Protein 8C3W (pdb70)

Sequence (211 aa):
VSLDDQAILILVVVAAKLGTTVEEEAVKRALWLKTKLGVSLDQALRILSAAANTGTTVEEAVKRALKLKTKLGVSLEAALAILSAAAQLGTTVEEAVKRALKLKTKLGVDLETAALALLTAAKLGTTTVEEAVKRALKLKTKLGVSLIEALHILLLTAAVLGTTVEEEAVYRALKLKTKLGVSLLQAAAILILAARLGTTVEEAVKRALKLKTKLGG

Secondary structure (DSSP, 8-state):
--HHHHHHHHHHHHHHT--HHHHHHHHHHHHHHH---HHHHHHHHHHHHHHT--HHHHHHHHHHHHHHHT--HHHHHHHHHHHHHHT--HHHHHHHHHHHHHHHT--HHHHHHHHHHHHHHTS-HHHHHHHHHHHHHHH---HHHHHHHHHHHHHHTS-HHHHHHHHHHHHHHHT--HHHHHHHHHHHHHHTS-HHHHHHHHHHHHHHTT-

Radius of gyration: 16.57 Å; Cα contacts (8 Å, |Δi|>4): 281; chains: 1; bounding box: 30×43×40 Å

Foldseek 3Di:
DDLVLLLLLLLLCLLQVHDSVVSVVQLVVCCVVVVDDSVLSSLLSNLCSLQVHDSVVSVVQLVVVCVVPVHDSLLSSLLSSLCRLQVHDSVVSQVQLVVVCVVPVHDSNLSSLLSNLCSLLVHDSVVSQVQLVVCCVVVVDDSVLSSLLSSLCSLVVHDSVVSVVQLVVCCVVPVDDSNSSSSLSSSCSSVVHDSVVSSVSSVVSVVVVPD

Solvent-accessible surface area: 10177 Å² total; per-residue (Å²): 49,53,38,70,56,0,0,64,2,8,12,2,4,33,49,43,69,29,90,54,90,66,0,15,126,72,0,94,105,6,80,108,151,66,67,22,55,23,56,40,0,4,81,2,0,25,3,2,32,25,22,72,39,88,8,110,59,1,20,122,56,0,71,133,9,80,107,152,60,68,34,53,15,36,3,0,4,16,1,2,3,0,2,42,67,56,70,40,91,32,110,57,1,15,111,90,0,83,130,17,79,98,144,61,68,28,83,15,48,9,0,0,22,2,9,16,0,2,29,69,35,67,33,92,24,119,52,0,10,102,82,0,67,115,21,91,105,168,64,69,21,50,24,60,44,0,0,57,1,0,28,0,1,23,39,42,65,46,73,6,126,98,0,16,130,109,0,64,101,19,85,114,158,81,71,15,53,13,67,32,0,1,23,3,5,18,0,5,44,84,52,72,49,81,23,134,40,0,25,96,100,1,84,128,10,54,103,131,55,71,52

Nearest PDB structures (foldseek):
  8c3w-assembly1_A  TM=1.005E+00  e=2.694E-24  synthetic construct
  4yxx-assembly1_A  TM=9.545E-01  e=3.293E-19  synthetic construct
  6een-assembly1_B  TM=2.123E-01  e=1.292E+00  Zea mays
  6een-assembly1_A  TM=2.125E-01  e=1.858E+00  Zea mays
  6een-assembly1_C  TM=2.109E-01  e=2.440E+00  Zea mays

Structure (mmCIF, N/CA/C/O backbone):
data_8C3W
#
_entry.id   8C3W
#
_cell.length_a   51.752
_cell.length_b   65.159
_cell.length_c   70.204
_cell.angle_alpha   90.000
_cell.angle_beta   90.000
_cell.angle_gamma   90.000
#
_symmetry.space_group_name_H-M   'P 21 21 21'
#
loop_
_entity.id
_entity.type
_entity.pdbx_description
1 polymer dnHEM1
2 non-polymer IMIDAZOLE
3 non-polymer 'PROTOPORPHYRIN IX CONTAINING FE'
4 non-polymer (4S)-2-METHYL-2,4-PENTANEDIOL
5 non-polymer 'PHOSPHATE ION'
6 non-polymer DI(HYDROXYETHYL)ETHER
7 non-polymer 1,2-ETHANEDIOL
8 water water
#
loop_
_atom_site.group_PDB
_atom_site.id
_atom_site.type_symbol
_atom_site.label_atom_id
_atom_site.label_alt_id
_atom_site.label_comp_id
_atom_site.label_asym_id
_atom_site.label_entity_id
_atom_site.label_seq_id
_atom_site.pdbx_PDB_ins_code
_atom_site.Cartn_x
_atom_site.Cartn_y
_atom_site.Cartn_z
_atom_site.occupancy
_atom_site.B_iso_or_equiv
_atom_site.auth_seq_id
_atom_site.auth_comp_id
_atom_site.auth_asym_id
_atom_site.auth_atom_id
_atom_site.pdbx_PDB_model_num
ATOM 1 N N . VAL A 1 2 ? 0.67584 18.31210 -14.64099 1.000 43.97900 1 VAL A N 1
ATOM 2 C CA . VAL A 1 2 ? 1.05621 17.78494 -13.33505 1.000 36.18689 1 VAL A CA 1
ATOM 3 C C . VAL A 1 2 ? 1.06653 18.89595 -12.30065 1.000 33.31145 1 VAL A C 1
ATOM 4 O O . VAL A 1 2 ? 1.28490 20.05421 -12.62436 1.000 36.98407 1 VAL A O 1
ATOM 17 N N . SER A 1 3 ? 0.86191 18.53837 -11.03605 1.000 28.99076 2 SER A N 1
ATOM 18 C CA . SER A 1 3 ? 1.02253 19.50735 -9.96563 1.000 30.87520 2 SER A CA 1
ATOM 19 C C . SER A 1 3 ? 2.50146 19.64587 -9.61149 1.000 28.35045 2 SER A C 1
ATOM 20 O O . SER A 1 3 ? 3.34664 18.86602 -10.06117 1.000 31.64006 2 SER A O 1
ATOM 28 N N . LEU A 1 4 ? 2.80881 20.64652 -8.78399 1.000 30.71045 3 LEU A N 1
ATOM 29 C CA . LEU A 1 4 ? 4.17930 20.81051 -8.31165 1.000 31.54519 3 LEU A CA 1
ATOM 30 C C . LEU A 1 4 ? 4.61493 19.59088 -7.50450 1.000 31.37566 3 LEU A C 1
ATOM 31 O O . LEU A 1 4 ? 5.73402 19.09640 -7.67760 1.000 28.57264 3 LEU A O 1
ATOM 47 N N . ASP A 1 5 ? 3.71551 19.03865 -6.67835 1.000 34.85017 4 ASP A N 1
ATOM 48 C CA A ASP A 1 5 ? 4.03033 17.82020 -5.92890 0.516 31.36572 4 ASP A CA 1
ATOM 49 C CA B ASP A 1 5 ? 4.07519 17.83472 -5.93469 0.484 31.36351 4 ASP A CA 1
ATOM 50 C C . ASP A 1 5 ? 4.44651 16.69745 -6.87561 1.000 27.20631 4 ASP A C 1
ATOM 51 O O . ASP A 1 5 ? 5.45008 16.01233 -6.66485 1.000 26.51741 4 ASP A O 1
ATOM 68 N N . GLN A 1 6 ? 3.65648 16.48471 -7.93275 1.000 27.69721 5 GLN A N 1
ATOM 69 C CA . GLN A 1 6 ? 3.93728 15.38557 -8.84253 1.000 29.41687 5 GLN A CA 1
ATOM 70 C C . GLN A 1 6 ? 5.23231 15.61334 -9.60108 1.000 25.67652 5 GLN A C 1
ATOM 71 O O . GLN A 1 6 ? 5.96910 14.65947 -9.87839 1.000 25.07121 5 GLN A O 1
ATOM 85 N N . ALA A 1 7 ? 5.47510 16.85263 -10.02452 1.000 27.19209 6 ALA A N 1
ATOM 86 C CA . ALA A 1 7 ? 6.70588 17.14942 -10.74773 1.000 24.77026 6 ALA A CA 1
ATOM 87 C C . ALA A 1 7 ? 7.92300 16.83593 -9.88189 1.000 22.98845 6 ALA A C 1
ATOM 88 O O . ALA A 1 7 ? 8.87831 16.20504 -10.33673 1.000 23.13202 6 ALA A O 1
ATOM 95 N N . ILE A 1 8 ? 7.86760 17.23603 -8.61665 1.000 28.90031 7 ILE A N 1
ATOM 96 C CA . ILE A 1 8 ? 8.97519 16.95351 -7.70402 1.000 25.66300 7 ILE A CA 1
ATOM 97 C C . ILE A 1 8 ? 9.17342 15.45383 -7.56111 1.000 24.87795 7 ILE A C 1
ATOM 98 O O . ILE A 1 8 ? 10.29119 14.93813 -7.64663 1.000 25.40217 7 ILE A O 1
ATOM 114 N N . LEU A 1 9 ? 8.08446 14.72991 -7.31074 1.000 24.03029 8 LEU A N 1
ATOM 115 C CA . LEU A 1 9 ? 8.19613 13.29240 -7.12789 1.000 24.22952 8 LEU A CA 1
ATOM 116 C C . LEU A 1 9 ? 8.69446 12.58010 -8.37751 1.000 22.76823 8 LEU A C 1
ATOM 117 O O . LEU A 1 9 ? 9.43941 11.60369 -8.27596 1.000 23.31830 8 LEU A O 1
ATOM 133 N N . ILE A 1 10 ? 8.26979 13.00119 -9.58141 1.000 24.09594 9 ILE A N 1
ATOM 134 C CA . ILE A 1 10 ? 8.80564 12.36724 -10.78518 1.000 22.47205 9 ILE A CA 1
ATOM 135 C C . ILE A 1 10 ? 10.32147 12.46389 -10.78622 1.000 21.63446 9 ILE A C 1
ATOM 136 O O . ILE A 1 10 ? 11.03167 11.49928 -11.07662 1.000 23.87826 9 ILE A O 1
ATOM 152 N N . LEU A 1 11 ? 10.83065 13.64066 -10.46383 1.000 25.26035 10 LEU A N 1
ATOM 153 C CA . LEU A 1 11 ? 12.27399 13.82444 -10.46477 1.000 23.35102 10 LEU A CA 1
ATOM 154 C C . LEU A 1 11 ? 12.94773 13.00336 -9.36717 1.000 23.43252 10 LEU A C 1
ATOM 155 O O . LEU A 1 11 ? 14.00094 12.40740 -9.59366 1.000 24.23204 10 LEU A O 1
ATOM 171 N N . VAL A 1 12 ? 12.32009 12.91164 -8.19894 1.000 24.82363 11 VAL A N 1
ATOM 172 C CA . VAL A 1 12 ? 12.87650 12.08748 -7.12543 1.000 22.93602 11 VAL A CA 1
ATOM 173 C C . VAL A 1 12 ? 12.95096 10.63403 -7.56262 1.000 23.75890 11 VAL A C 1
ATOM 174 O O . VAL A 1 12 ? 13.95957 9.94724 -7.36784 1.000 23.01971 11 VAL A O 1
ATOM 187 N N . VAL A 1 13 ? 11.85637 10.11714 -8.11640 1.000 24.32258 12 VAL A N 1
ATOM 188 C CA A VAL A 1 13 ? 11.90138 8.70841 -8.45683 0.532 23.95407 12 VAL A CA 1
ATOM 189 C CA B VAL A 1 13 ? 11.82272 8.72340 -8.53602 0.468 24.03241 12 VAL A CA 1
ATOM 190 C C . VAL A 1 13 ? 12.86907 8.45373 -9.61292 1.000 24.12208 12 VAL A C 1
ATOM 191 O O . VAL A 1 13 ? 13.49517 7.39102 -9.65009 1.000 25.85909 12 VAL A O 1
ATOM 216 N N . ALA A 1 14 ? 13.03878 9.40176 -10.54871 1.000 24.06814 13 ALA A N 1
ATOM 217 C CA . ALA A 1 14 ? 14.03759 9.21558 -11.60979 1.000 24.32372 13 ALA A CA 1
ATOM 218 C C . ALA A 1 14 ? 15.42615 9.07928 -11.00029 1.000 24.60642 13 ALA A C 1
ATOM 219 O O . ALA A 1 14 ? 16.19626 8.16855 -11.34899 1.000 24.38517 13 ALA A O 1
ATOM 226 N N . ALA A 1 15 ? 15.71328 9.93605 -10.03567 1.000 26.62058 14 ALA A N 1
ATOM 227 C CA . ALA A 1 15 ? 16.99156 9.87259 -9.34346 1.000 25.30568 14 ALA A CA 1
ATOM 228 C C . ALA A 1 15 ? 17.13304 8.56153 -8.58362 1.000 28.43645 14 ALA A C 1
ATOM 229 O O . ALA A 1 15 ? 18.18212 7.92179 -8.64310 1.000 26.66240 14 ALA A O 1
ATOM 236 N N . LYS A 1 16 ? 16.07471 8.12055 -7.89603 1.000 26.47898 15 LYS A N 1
ATOM 237 C CA . LYS A 1 16 ? 16.15396 6.85991 -7.15519 1.000 28.30590 15 LYS A CA 1
ATOM 238 C C . LYS A 1 16 ? 16.37810 5.66069 -8.07560 1.000 28.99442 15 LYS A C 1
ATOM 239 O O . LYS A 1 16 ? 17.10593 4.72196 -7.72429 1.000 27.17942 15 LYS A O 1
ATOM 258 N N . LEU A 1 17 ? 15.75234 5.65696 -9.24724 1.000 27.16118 16 LEU A N 1
ATOM 259 C CA . LEU A 1 17 ? 15.87792 4.52292 -10.15439 1.000 27.41775 16 LEU A CA 1
ATOM 260 C C . LEU A 1 17 ? 17.12032 4.61275 -11.03339 1.000 29.75729 16 LEU A C 1
ATOM 261 O O . LEU A 1 17 ? 17.50883 3.60709 -11.64757 1.000 32.65517 16 LEU A O 1
ATOM 277 N N . GLY A 1 18 ? 17.73253 5.78538 -11.10466 1.000 26.43460 17 GLY A N 1
ATOM 278 C CA . GLY A 1 18 ? 18.84577 5.98371 -11.99856 1.000 26.89062 17 GLY A CA 1
ATOM 279 C C . GLY A 1 18 ? 18.43880 6.03374 -13.44474 1.000 28.06824 17 GLY A C 1
ATOM 280 O O . GLY A 1 18 ? 19.26333 5.74740 -14.31549 1.000 30.42883 17 GLY A O 1
ATOM 284 N N . THR A 1 19 ? 17.18920 6.37817 -13.73755 1.000 32.81453 18 THR A N 1
ATOM 285 C CA . THR A 1 19 ? 16.76049 6.51561 -15.12198 1.000 30.46998 18 THR A CA 1
ATOM 286 C C . THR A 1 19 ? 16.82242 7.97826 -15.55869 1.000 27.17752 18 THR A C 1
ATOM 287 O O . THR A 1 19 ? 17.00027 8.89037 -14.76445 1.000 29.14692 18 THR A O 1
ATOM 298 N N . THR A 1 20 ? 16.59938 8.20651 -16.85217 1.000 29.36788 19 THR A N 1
ATOM 299 C CA . THR A 1 20 ? 16.36503 9.57359 -17.28071 1.000 28.45300 19 THR A CA 1
ATOM 300 C C . THR A 1 20 ? 14.99877 10.06261 -16.77415 1.000 26.25374 19 THR A C 1
ATOM 301 O O . THR A 1 20 ? 14.14787 9.27313 -16.37141 1.000 29.25260 19 THR A O 1
ATOM 312 N N . VAL A 1 21 ? 14.79283 11.37791 -16.79081 1.000 27.01660 20 VAL A N 1
ATOM 313 C CA . VAL A 1 21 ? 13.49089 11.92894 -16.42005 1.000 26.89557 20 VAL A CA 1
ATOM 314 C C . VAL A 1 21 ? 12.41339 11.48589 -17.40415 1.000 26.48502 20 VAL A C 1
ATOM 315 O O . VAL A 1 21 ? 11.30217 11.09703 -17.00996 1.000 26.16751 20 VAL A O 1
ATOM 328 N N . GLU A 1 22 ? 12.70477 11.55979 -18.70171 1.000 28.58738 21 GLU A N 1
ATOM 329 C CA . GLU A 1 22 ? 11.70540 11.10570 -19.66016 1.000 27.90032 21 GLU A CA 1
ATOM 330 C C . GLU A 1 22 ? 11.34992 9.64729 -19.41686 1.000 24.48940 21 GLU A C 1
ATOM 331 O O . GLU A 1 22 ? 10.18938 9.24603 -19.55018 1.000 25.93044 21 GLU A O 1
ATOM 343 N N . GLU A 1 23 ? 12.32651 8.82390 -19.04981 1.000 27.61101 22 GLU A N 1
ATOM 344 C CA A GLU A 1 23 ? 12.02520 7.41858 -18.81708 0.505 24.04249 22 GLU A CA 1
ATOM 345 C CA B GLU A 1 23 ? 12.00061 7.42075 -18.83748 0.495 24.04357 22 GLU A CA 1
ATOM 346 C C . GLU A 1 23 ? 11.11507 7.24221 -17.61014 1.000 22.52247 22 GLU A C 1
ATOM 347 O O . GLU A 1 23 ? 10.23922 6.37548 -17.60136 1.000 22.33366 22 GLU A O 1
ATOM 370 N N . ALA A 1 24 ? 11.34717 8.03243 -16.55896 1.000 23.39773 23 ALA A N 1
ATOM 371 C CA . ALA A 1 24 ? 10.49727 7.95159 -15.37288 1.000 22.71825 23 ALA A CA 1
ATOM 372 C C . ALA A 1 24 ? 9.06357 8.33735 -15.70611 1.000 19.14034 23 ALA A C 1
ATOM 373 O O . ALA A 1 24 ? 8.10985 7.71055 -15.23761 1.000 21.55456 23 ALA A O 1
ATOM 380 N N . VAL A 1 25 ? 8.90043 9.41841 -16.46852 1.000 24.30606 24 VAL A N 1
ATOM 381 C CA . VAL A 1 25 ? 7.56449 9.85478 -16.87520 1.000 25.05274 24 VAL A CA 1
ATOM 382 C C . VAL A 1 25 ? 6.86509 8.75157 -17.64711 1.000 23.13968 24 VAL A C 1
ATOM 383 O O . VAL A 1 25 ? 5.71613 8.40055 -17.37372 1.000 24.85573 24 VAL A O 1
ATOM 396 N N . LYS A 1 26 ? 7.56773 8.17879 -18.61650 1.000 23.11548 25 LYS A N 1
ATOM 397 C CA . LYS A 1 26 ? 6.95739 7.14831 -19.43971 1.000 26.37175 25 LYS A CA 1
ATOM 398 C C . LYS A 1 26 ? 6.67883 5.88226 -18.64738 1.000 23.04415 25 LYS A C 1
ATOM 399 O O . LYS A 1 26 ? 5.66809 5.20476 -18.88655 1.000 24.12927 25 LYS A O 1
ATOM 418 N N . ARG A 1 27 ? 7.53590 5.53885 -17.69035 1.000 21.63814 26 ARG A N 1
ATOM 419 C CA . ARG A 1 27 ? 7.21787 4.39227 -16.85938 1.000 19.65124 26 ARG A CA 1
ATOM 420 C C . ARG A 1 27 ? 5.95661 4.64132 -16.05619 1.000 22.79968 26 ARG A C 1
ATOM 421 O O . ARG A 1 27 ? 5.15637 3.72405 -15.84298 1.000 23.71086 26 ARG A O 1
ATOM 442 N N . ALA A 1 28 ? 5.82918 5.85172 -15.50154 1.000 20.89348 27 ALA A N 1
ATOM 443 C CA . ALA A 1 28 ? 4.66254 6.15926 -14.68401 1.000 22.44727 27 ALA A CA 1
ATOM 444 C C . ALA A 1 28 ? 3.37529 6.07810 -15.50267 1.000 22.22314 27 ALA A C 1
ATOM 445 O O . ALA A 1 28 ? 2.36222 5.55994 -15.01787 1.000 24.49118 27 ALA A O 1
ATOM 452 N N . LEU A 1 29 ? 3.38079 6.63234 -16.71479 1.000 22.98152 28 LEU A N 1
ATOM 453 C CA . LEU A 1 29 ? 2.20470 6.56175 -17.59197 1.000 24.93427 28 LEU A CA 1
ATOM 454 C C . LEU A 1 29 ? 1.92791 5.13280 -18.03224 1.000 25.21302 28 LEU A C 1
ATOM 455 O O . LEU A 1 29 ? 0.76482 4.71645 -18.14953 1.000 27.23138 28 LEU A O 1
ATOM 471 N N . TRP A 1 30 ? 2.98443 4.35632 -18.27053 1.000 26.15490 29 TRP A N 1
ATOM 472 C CA . TRP A 1 30 ? 2.81188 2.94958 -18.59726 1.000 24.78783 29 TRP A CA 1
ATOM 473 C C . TRP A 1 30 ? 2.13620 2.19572 -17.45757 1.000 27.58102 29 TRP A C 1
ATOM 474 O O . TRP A 1 30 ? 1.25144 1.37036 -17.68747 1.000 26.68284 29 TRP A O 1
ATOM 495 N N . LEU A 1 31 ? 2.57706 2.42006 -16.20933 1.000 22.14218 30 LEU A N 1
ATOM 496 C CA . LEU A 1 31 ? 1.93319 1.74741 -15.08595 1.000 21.39411 30 LEU A CA 1
ATOM 497 C C . LEU A 1 31 ? 0.48099 2.18482 -14.94933 1.000 24.00725 30 LEU A C 1
ATOM 498 O O . LEU A 1 31 ? -0.39521 1.36344 -14.65950 1.000 25.60231 30 LEU A O 1
ATOM 514 N N . LYS A 1 32 ? 0.20053 3.46752 -15.17877 1.000 27.77431 31 LYS A N 1
ATOM 515 C CA . LYS A 1 32 ? -1.18825 3.93679 -15.11372 1.000 31.58112 31 LYS A CA 1
ATOM 516 C C . LYS A 1 32 ? -2.06586 3.17698 -16.09278 1.000 31.95994 31 LYS A C 1
ATOM 517 O O . LYS A 1 32 ? -3.15372 2.70014 -15.73336 1.000 32.86852 31 LYS A O 1
ATOM 536 N N . THR A 1 33 ? -1.59497 3.05476 -17.32858 1.000 28.80470 32 THR A N 1
ATOM 537 C CA . THR A 1 33 ? -2.36319 2.41191 -18.39107 1.000 32.27170 32 THR A CA 1
ATOM 538 C C . THR A 1 33 ? -2.50852 0.91915 -18.14742 1.000 37.76568 32 THR A C 1
ATOM 539 O O . THR A 1 33 ? -3.61610 0.37252 -18.22547 1.000 37.70878 32 THR A O 1
ATOM 550 N N . LYS A 1 34 ? -1.40119 0.24116 -17.83204 1.000 32.43224 33 LYS A N 1
ATOM 551 C CA . LYS A 1 34 ? -1.44539 -1.20666 -17.72544 1.000 32.06945 33 LYS A CA 1
ATOM 552 C C . LYS A 1 34 ? -2.11310 -1.67315 -16.45390 1.000 29.38836 33 LYS A C 1
ATOM 553 O O . LYS A 1 34 ? -2.67387 -2.77160 -16.43294 1.000 35.24405 33 LYS A O 1
ATOM 572 N N . LEU A 1 35 ? -2.02821 -0.90199 -15.37097 1.000 30.94154 34 LEU A N 1
ATOM 573 C CA . LEU A 1 35 ? -2.55794 -1.35183 -14.09825 1.000 27.13661 34 LEU A CA 1
ATOM 574 C C . LEU A 1 35 ? -3.80918 -0.60979 -13.68232 1.000 26.21422 34 LEU A C 1
ATOM 575 O O . LEU A 1 35 ? -4.46964 -1.03732 -12.73360 1.000 32.61992 34 LEU A O 1
ATOM 591 N N . GLY A 1 36 ? -4.10394 0.52177 -14.31527 1.000 27.81473 35 GLY A N 1
ATOM 592 C CA . GLY A 1 36 ? -5.26769 1.30104 -13.95757 1.000 30.60400 35 GLY A CA 1
ATOM 593 C C . GLY A 1 36 ? -5.08783 2.03762 -12.65880 1.000 35.83952 35 GLY A C 1
ATOM 594 O O . GLY A 1 36 ? -6.05193 2.18428 -11.90229 1.000 35.82885 35 GLY A O 1
ATOM 598 N N . VAL A 1 37 ? -3.86134 2.43653 -12.34545 1.000 30.06095 36 VAL A N 1
ATOM 599 C CA . VAL A 1 37 ? -3.56778 3.14595 -11.11346 1.000 25.61263 36 VAL A CA 1
ATOM 600 C C . VAL A 1 37 ? -3.44998 4.64109 -11.38623 1.000 26.31680 36 VAL A C 1
ATOM 601 O O . VAL A 1 37 ? -3.35224 5.08992 -12.52539 1.000 27.10227 36 VAL A O 1
ATOM 614 N N . SER A 1 38 ? -3.48265 5.42950 -10.31700 1.000 27.34723 37 SER A N 1
ATOM 615 C CA . SER A 1 38 ? -3.23013 6.85336 -10.41388 1.000 26.18685 37 SER A CA 1
ATOM 616 C C . SER A 1 38 ? -1.73494 7.12032 -10.63200 1.000 25.66344 37 SER A C 1
ATOM 617 O O . SER A 1 38 ? -0.88138 6.26314 -10.36903 1.000 26.18751 37 SER A O 1
ATOM 625 N N . LEU A 1 39 ? -1.41913 8.35059 -11.05495 1.000 25.15283 38 LEU A N 1
ATOM 626 C CA . LEU A 1 39 ? -0.02536 8.78622 -11.13082 1.000 23.37433 38 LEU A CA 1
ATOM 627 C C . LEU A 1 39 ? 0.65989 8.64938 -9.78037 1.000 22.28881 38 LEU A C 1
ATOM 628 O O . LEU A 1 39 ? 1.79142 8.15684 -9.69672 1.000 22.60204 38 LEU A O 1
ATOM 644 N N . ASP A 1 40 ? -0.02964 9.02005 -8.69182 1.000 21.53633 39 ASP A N 1
ATOM 645 C CA . ASP A 1 40 ? 0.61076 8.91265 -7.38197 1.000 23.52369 39 ASP A CA 1
ATOM 646 C C . ASP A 1 40 ? 0.96910 7.46843 -7.09160 1.000 21.89479 39 ASP A C 1
ATOM 647 O O . ASP A 1 40 ? 2.05367 7.18087 -6.56371 1.000 21.13557 39 ASP A O 1
ATOM 656 N N . GLN A 1 41 ? 0.06191 6.54371 -7.41628 1.000 22.25751 40 GLN A N 1
ATOM 657 C CA . GLN A 1 41 ? 0.31803 5.13392 -7.16072 1.000 21.21653 40 GLN A CA 1
ATOM 658 C C . GLN A 1 41 ? 1.46042 4.61832 -8.03402 1.000 22.18030 40 GLN A C 1
ATOM 659 O O . GLN A 1 41 ? 2.30186 3.84537 -7.55792 1.000 21.40287 40 GLN A O 1
ATOM 673 N N . ALA A 1 42 ? 1.48627 5.02620 -9.29953 1.000 21.32669 41 ALA A N 1
ATOM 674 C CA . ALA A 1 42 ? 2.59380 4.67260 -10.18967 1.000 20.94060 41 ALA A CA 1
ATOM 675 C C . ALA A 1 42 ? 3.92348 5.15851 -9.62519 1.000 20.97293 41 ALA A C 1
ATOM 676 O O . ALA A 1 42 ? 4.91528 4.41440 -9.62039 1.000 20.49981 41 ALA A O 1
ATOM 683 N N . LEU A 1 43 ? 3.96044 6.38068 -9.10090 1.000 20.10991 42 LEU A N 1
ATOM 684 C CA . LEU A 1 43 ? 5.19899 6.90250 -8.53762 1.000 19.75917 42 LEU A CA 1
ATOM 685 C C . LEU A 1 43 ? 5.58988 6.13673 -7.28339 1.000 20.11878 42 LEU A C 1
ATOM 686 O O . LEU A 1 43 ? 6.77597 5.87657 -7.04976 1.000 20.69863 42 LEU A O 1
ATOM 702 N N . ARG A 1 44 ? 4.60320 5.75479 -6.45734 1.000 19.32750 43 ARG A N 1
ATOM 703 C CA . ARG A 1 44 ? 4.89255 4.93563 -5.29491 1.000 20.36906 43 ARG A CA 1
ATOM 704 C C . ARG A 1 44 ? 5.45873 3.57613 -5.70218 1.000 18.92624 43 ARG A C 1
ATOM 705 O O . ARG A 1 44 ? 6.32509 3.02563 -5.01191 1.000 20.73721 43 ARG A O 1
ATOM 726 N N . ILE A 1 45 ? 4.95916 3.00742 -6.80054 1.000 19.39843 44 ILE A N 1
ATOM 727 C CA . ILE A 1 45 ? 5.48786 1.73728 -7.30046 1.000 19.77114 44 ILE A CA 1
ATOM 728 C C . ILE A 1 45 ? 6.95653 1.88568 -7.69018 1.000 20.26349 44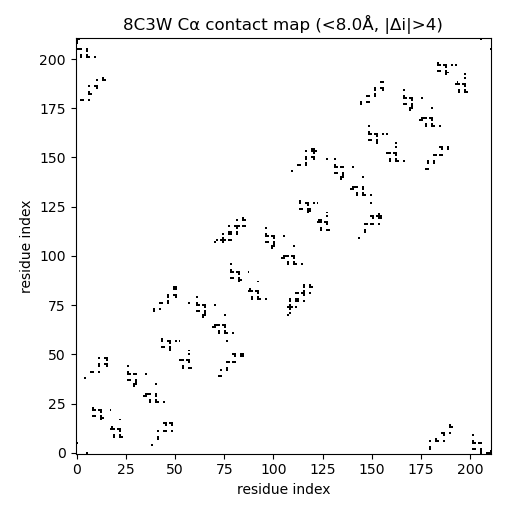 ILE A C 1
ATOM 729 O O . ILE A 1 45 ? 7.80708 1.07568 -7.29876 1.000 19.52449 44 ILE A O 1
ATOM 745 N N . LEU A 1 46 ? 7.27562 2.92575 -8.46491 1.000 19.47270 45 LEU A N 1
ATOM 746 C CA . LEU A 1 46 ? 8.64832 3.16377 -8.89152 1.000 19.73159 45 LEU A CA 1
ATOM 747 C C . LEU A 1 46 ? 9.56072 3.41666 -7.69198 1.000 20.09167 45 LEU A C 1
ATOM 748 O O . LEU A 1 46 ? 10.66446 2.87582 -7.60072 1.000 20.59964 45 LEU A O 1
ATOM 764 N N . SER A 1 47 ? 9.08795 4.21786 -6.74218 1.000 18.82663 46 SER A N 1
ATOM 765 C CA . SER A 1 47 ? 9.86674 4.46817 -5.53269 1.000 20.78534 46 SER A CA 1
ATOM 766 C C . SER A 1 47 ? 10.14181 3.18493 -4.75374 1.000 19.57568 46 SER A C 1
ATOM 767 O O . SER A 1 47 ? 11.25584 2.98478 -4.25683 1.000 20.96875 46 SER A O 1
ATOM 775 N N . ALA A 1 48 ? 9.12259 2.32499 -4.59631 1.000 20.21211 47 ALA A N 1
ATOM 776 C CA . ALA A 1 48 ? 9.28381 1.08230 -3.85172 1.000 21.23162 47 ALA A CA 1
ATOM 777 C C . ALA A 1 48 ? 10.21373 0.10842 -4.58603 1.000 22.65955 47 ALA A C 1
ATOM 778 O O . ALA A 1 48 ? 10.97055 -0.63510 -3.94052 1.000 21.24579 47 ALA A O 1
ATOM 785 N N . ALA A 1 49 ? 10.18439 0.11270 -5.92945 1.000 21.84463 48 ALA A N 1
ATOM 786 C CA . ALA A 1 49 ? 11.13872 -0.68677 -6.71918 1.000 22.99427 48 ALA A CA 1
ATOM 787 C C . ALA A 1 49 ? 12.56264 -0.29539 -6.37218 1.000 22.84036 48 ALA A C 1
ATOM 788 O O . ALA A 1 49 ? 13.40896 -1.14890 -6.07403 1.000 22.98192 48 ALA A O 1
ATOM 795 N N . ALA A 1 50 ? 12.81932 1.00601 -6.31308 1.000 22.08016 49 ALA A N 1
ATOM 796 C CA . ALA A 1 50 ? 14.12495 1.48263 -5.91055 1.000 22.88154 49 ALA A CA 1
ATOM 797 C C . ALA A 1 50 ? 14.41982 1.14143 -4.46079 1.000 22.22811 49 ALA A C 1
ATOM 798 O O . ALA A 1 50 ? 15.54560 0.73623 -4.13284 1.000 24.35732 49 ALA A O 1
ATOM 805 N N . ASN A 1 51 ? 13.42519 1.30311 -3.56513 1.000 20.31446 50 ASN A N 1
ATOM 806 C CA . ASN A 1 51 ? 13.66778 1.05980 -2.13989 1.000 22.16660 50 ASN A CA 1
ATOM 807 C C . ASN A 1 51 ? 14.03313 -0.39080 -1.89628 1.000 25.44214 50 ASN A C 1
ATOM 808 O O . ASN A 1 51 ? 14.80254 -0.70521 -0.97844 1.000 29.11645 50 ASN A O 1
ATOM 819 N N . THR A 1 52 ? 13.46743 -1.29548 -2.68861 1.000 24.35594 51 THR A N 1
ATOM 820 C CA . THR A 1 52 ? 13.62199 -2.71800 -2.44491 1.000 21.63503 51 THR A CA 1
ATOM 821 C C . THR A 1 52 ? 14.68615 -3.35016 -3.32331 1.000 23.14782 51 THR A C 1
ATOM 822 O O . THR A 1 52 ? 15.00225 -4.53085 -3.12921 1.000 26.78305 51 THR A O 1
ATOM 833 N N . GLY A 1 53 ? 15.22452 -2.60762 -4.27484 1.000 22.41425 52 GLY A N 1
ATOM 834 C CA . GLY A 1 53 ? 16.19973 -3.17140 -5.18730 1.000 24.28658 52 GLY A CA 1
ATOM 835 C C . GLY A 1 53 ? 15.65161 -4.21602 -6.11829 1.000 26.48230 52 GLY A C 1
ATOM 836 O O . GLY A 1 53 ? 16.43233 -5.03735 -6.63053 1.000 26.91812 52 GLY A O 1
ATOM 840 N N . THR A 1 54 ? 14.36570 -4.16920 -6.43040 1.000 25.20397 53 THR A N 1
ATOM 841 C CA . THR A 1 54 ? 13.77051 -5.11250 -7.36474 1.000 26.55224 53 THR A CA 1
ATOM 842 C C . THR A 1 54 ? 13.38402 -4.41956 -8.66552 1.000 24.48833 53 THR A C 1
ATOM 843 O O . THR A 1 54 ? 13.32750 -3.19281 -8.75047 1.000 24.33414 53 THR A O 1
ATOM 854 N N . THR A 1 55 ? 13.14732 -5.21685 -9.70212 1.000 21.85961 54 THR A N 1
ATOM 855 C CA . THR A 1 55 ? 12.59438 -4.62260 -10.91024 1.000 23.69121 54 THR A CA 1
ATOM 856 C C . THR A 1 55 ? 11.18713 -4.09712 -10.63385 1.000 21.91564 54 THR A C 1
ATOM 857 O O . THR A 1 55 ? 10.48716 -4.55876 -9.72874 1.000 24.04261 54 THR A O 1
ATOM 868 N N . VAL A 1 56 ? 10.73571 -3.14872 -11.45853 1.000 21.54662 55 VAL A N 1
ATOM 869 C CA . VAL A 1 56 ? 9.36436 -2.65367 -11.30173 1.000 21.45796 55 VAL A CA 1
ATOM 870 C C . VAL A 1 56 ? 8.36969 -3.82349 -11.35532 1.000 22.02440 55 VAL A C 1
ATOM 871 O O . VAL A 1 56 ? 7.41239 -3.89603 -10.57254 1.000 23.24699 55 VAL A O 1
ATOM 884 N N . GLU A 1 57 ? 8.59017 -4.77206 -12.27175 1.000 23.84170 56 GLU A N 1
ATOM 885 C CA . GLU A 1 57 ? 7.68151 -5.90338 -12.40518 1.000 25.49110 56 GLU A CA 1
ATOM 886 C C . GLU A 1 57 ? 7.59110 -6.70358 -11.11966 1.000 25.86354 56 GLU A C 1
ATOM 887 O O . GLU A 1 57 ? 6.49462 -7.08797 -10.68668 1.000 25.80658 56 GLU A O 1
ATOM 899 N N . GLU A 1 58 ? 8.74448 -6.97658 -10.49653 1.000 25.52401 57 GLU A N 1
ATOM 900 C CA . GLU A 1 58 ? 8.77238 -7.73995 -9.25669 1.000 25.14098 57 GLU A CA 1
ATOM 901 C C . GLU A 1 58 ? 8.09989 -6.96360 -8.12560 1.000 27.89525 57 GLU A C 1
ATOM 902 O O . GLU A 1 58 ? 7.38571 -7.55299 -7.30797 1.000 26.82806 57 GLU A O 1
ATOM 914 N N . ALA A 1 59 ? 8.30363 -5.64425 -8.07981 1.000 24.97833 58 ALA A N 1
ATOM 915 C CA . ALA A 1 59 ? 7.67958 -4.84813 -7.01858 1.000 25.09849 58 ALA A CA 1
ATOM 916 C C . ALA A 1 59 ? 6.16764 -4.88745 -7.13694 1.000 23.55298 58 ALA A C 1
ATOM 917 O O . ALA A 1 59 ? 5.45560 -5.02073 -6.13507 1.000 24.70972 58 ALA A O 1
ATOM 924 N N . VAL A 1 60 ? 5.65509 -4.76817 -8.36385 1.000 23.74492 59 VAL A N 1
ATOM 925 C CA . VAL A 1 60 ? 4.21282 -4.83229 -8.56581 1.000 23.57190 59 VAL A CA 1
ATOM 926 C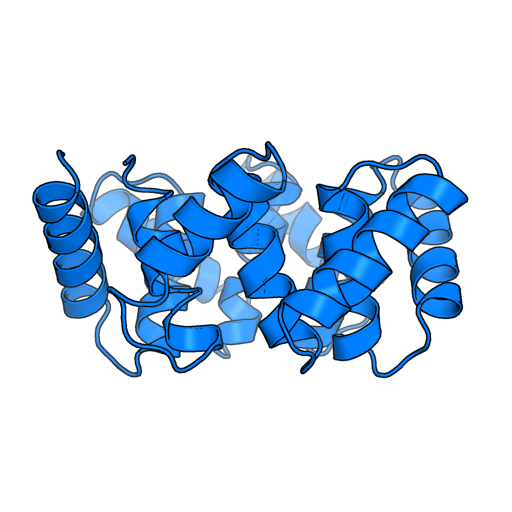 C . VAL A 1 60 ? 3.69443 -6.20504 -8.15199 1.000 24.64583 59 VAL A C 1
ATOM 927 O O . VAL A 1 60 ? 2.69345 -6.32318 -7.44939 1.000 25.65765 59 VAL A O 1
ATOM 940 N N . LYS A 1 61 ? 4.34164 -7.26918 -8.62305 1.000 25.85712 60 LYS A N 1
ATOM 941 C CA . LYS A 1 61 ? 3.89274 -8.60290 -8.25025 1.000 28.13656 60 LYS A CA 1
ATOM 942 C C . LYS A 1 61 ? 3.81081 -8.76340 -6.72557 1.000 28.30287 60 LYS A C 1
ATOM 943 O O . LYS A 1 61 ? 2.80623 -9.25675 -6.19007 1.000 29.73424 60 LYS A O 1
ATOM 962 N N . ARG A 1 62 ? 4.86212 -8.35642 -6.00946 1.000 29.21470 61 ARG A N 1
ATOM 963 C CA . ARG A 1 62 ? 4.89496 -8.54916 -4.56154 1.000 28.54891 61 ARG A CA 1
ATOM 964 C C . ARG A 1 62 ? 3.88544 -7.64703 -3.86873 1.000 28.05360 61 ARG A C 1
ATOM 965 O O . ARG A 1 62 ? 3.23614 -8.05802 -2.90002 1.000 28.83483 61 ARG A O 1
ATOM 986 N N . ALA A 1 63 ? 3.71453 -6.42651 -4.37052 1.000 26.61039 62 ALA A N 1
ATOM 987 C CA . ALA A 1 63 ? 2.74428 -5.52751 -3.75470 1.000 27.42928 62 ALA A CA 1
ATOM 988 C C . ALA A 1 63 ? 1.31468 -6.03155 -3.93207 1.000 26.65141 62 ALA A C 1
ATOM 989 O O . ALA A 1 63 ? 0.50958 -5.96057 -2.99593 1.000 27.06575 62 ALA A O 1
ATOM 996 N N . LEU A 1 64 ? 0.96506 -6.51147 -5.12723 1.000 26.64820 63 LEU A N 1
ATOM 997 C CA . LEU A 1 64 ? -0.40364 -6.96422 -5.34523 1.000 25.36636 63 LEU A CA 1
ATOM 998 C C . LEU A 1 64 ? -0.69530 -8.21224 -4.52422 1.000 30.55269 63 LEU A C 1
ATOM 999 O O . LEU A 1 64 ? -1.78611 -8.34854 -3.96256 1.000 34.43670 63 LEU A O 1
ATOM 1015 N N . LYS A 1 65 ? 0.27966 -9.10411 -4.40102 1.000 28.36557 64 LYS A N 1
ATOM 1016 C CA . LYS A 1 65 ? 0.13635 -10.26328 -3.52457 1.000 30.87112 64 LYS A CA 1
ATOM 1017 C C . LYS A 1 65 ? -0.09467 -9.84384 -2.07799 1.000 34.01297 64 LYS A C 1
ATOM 1018 O O . LYS A 1 65 ? -0.95760 -10.39417 -1.37394 1.000 32.00371 64 LYS A O 1
ATOM 1037 N N . LEU A 1 66 ? 0.71022 -8.91093 -1.58964 1.000 30.32917 65 LEU A N 1
ATOM 1038 C CA . LEU A 1 66 ? 0.54609 -8.48676 -0.20890 1.000 32.75789 65 LEU A CA 1
ATOM 1039 C C . LEU A 1 66 ? -0.77828 -7.78628 -0.01678 1.000 30.17046 65 LEU A C 1
ATOM 1040 O O . LEU A 1 66 ? -1.49309 -8.03741 0.96551 1.000 31.12503 65 LEU A O 1
ATOM 1056 N N . LYS A 1 67 ? -1.12094 -6.89386 -0.94282 1.000 29.77086 66 LYS A N 1
ATOM 1057 C CA . LYS A 1 67 ? -2.35425 -6.13782 -0.81549 1.000 34.52762 66 LYS A CA 1
ATOM 1058 C C . LYS A 1 67 ? -3.53484 -7.08564 -0.69741 1.000 35.42085 66 LYS A C 1
ATOM 1059 O O . LYS A 1 67 ? -4.44963 -6.85407 0.10453 1.000 38.35400 66 LYS A O 1
ATOM 1078 N N . THR A 1 68 ? -3.50603 -8.17938 -1.46006 1.000 33.95865 67 THR A N 1
ATOM 1079 C CA . THR A 1 68 ? -4.61812 -9.12302 -1.46818 1.000 39.99749 67 THR A CA 1
ATOM 1080 C C . THR A 1 68 ? -4.59026 -10.01427 -0.24164 1.000 40.09864 67 THR A C 1
ATOM 1081 O O . THR A 1 68 ? -5.63309 -10.24955 0.38131 1.000 43.74529 67 THR A O 1
ATOM 1092 N N . LYS A 1 69 ? -3.41320 -10.54244 0.10428 1.000 35.68040 68 LYS A N 1
ATOM 1093 C CA . LYS A 1 69 ? -3.31258 -11.42332 1.26042 1.000 41.44616 68 LYS A CA 1
ATOM 1094 C C . LYS A 1 69 ? -3.79191 -10.72188 2.52280 1.000 41.09847 68 LYS A C 1
ATOM 1095 O O . LYS A 1 69 ? -4.45829 -11.32929 3.37095 1.000 47.83021 68 LYS A O 1
ATOM 1114 N N . LEU A 1 70 ? -3.46022 -9.44630 2.67174 1.000 42.16494 69 LEU A N 1
ATOM 1115 C CA . LEU A 1 70 ? -3.77016 -8.71068 3.88581 1.000 39.44234 69 LEU A CA 1
ATOM 1116 C C . LEU A 1 70 ? -5.02814 -7.88057 3.78603 1.000 37.83601 69 LEU A C 1
ATOM 1117 O O . LEU A 1 70 ? -5.53809 -7.43024 4.81875 1.000 37.31109 69 LEU A O 1
ATOM 1133 N N . GLY A 1 71 ? -5.51644 -7.63697 2.57924 1.000 35.55124 70 GLY A N 1
ATOM 1134 C CA . GLY A 1 71 ? -6.64304 -6.75313 2.40266 1.000 37.65002 70 GLY A CA 1
ATOM 1135 C C . GLY A 1 71 ? -6.34713 -5.32082 2.77842 1.000 42.10503 70 GLY A C 1
ATOM 1136 O O . GLY A 1 71 ? -7.15934 -4.66506 3.43755 1.000 37.85330 70 GLY A O 1
ATOM 1140 N N . VAL A 1 72 ? -5.19557 -4.81343 2.33333 1.000 34.97414 71 VAL A N 1
ATOM 1141 C CA . VAL A 1 72 ? -4.77806 -3.45392 2.62250 1.000 33.22991 71 VAL A CA 1
ATOM 1142 C C . VAL A 1 72 ? -4.62906 -2.67723 1.31590 1.000 33.98016 71 VAL A C 1
ATOM 1143 O O . VAL A 1 72 ? -4.74915 -3.22318 0.21465 1.000 32.60610 71 VAL A O 1
ATOM 1156 N N . SER A 1 73 ? -4.39716 -1.37403 1.45501 1.000 30.63586 72 SER A N 1
ATOM 1157 C CA . SER A 1 73 ? -4.22397 -0.52510 0.28824 1.000 30.61936 72 SER A CA 1
ATOM 1158 C C . SER A 1 73 ? -2.92263 -0.84603 -0.44763 1.000 25.18632 72 SER A C 1
ATOM 1159 O O . SER A 1 73 ? -1.95135 -1.36628 0.11618 1.000 26.29674 72 SER A O 1
ATOM 1167 N N . LEU A 1 74 ? -2.92182 -0.52523 -1.73687 1.000 26.00347 73 LEU A N 1
ATOM 1168 C CA . LEU A 1 74 ? -1.68356 -0.64271 -2.50467 1.000 22.27484 73 LEU A CA 1
ATOM 1169 C C . LEU A 1 74 ? -0.59377 0.19626 -1.86437 1.000 24.26836 73 LEU A C 1
ATOM 1170 O O . LEU A 1 74 ? 0.56230 -0.23221 -1.77758 1.000 22.25396 73 LEU A O 1
ATOM 1186 N N . GLU A 1 75 ? -0.95107 1.41030 -1.44676 1.000 23.76366 74 GLU A N 1
ATOM 1187 C CA . GLU A 1 75 ? -0.00974 2.31707 -0.79931 1.000 25.52168 74 GLU A CA 1
ATOM 1188 C C . GLU A 1 75 ? 0.62849 1.67746 0.42465 1.000 24.73379 74 GLU A C 1
ATOM 1189 O O . GLU A 1 75 ? 1.85497 1.73243 0.61140 1.000 23.08746 74 GLU A O 1
ATOM 1201 N N . ALA A 1 76 ? -0.20606 1.12155 1.31454 1.000 22.82925 75 ALA A N 1
ATOM 1202 C CA . ALA A 1 76 ? 0.31335 0.42605 2.47716 1.000 22.16402 75 ALA A CA 1
ATOM 1203 C C . ALA A 1 76 ? 1.21004 -0.74107 2.07074 1.000 23.45941 75 ALA A C 1
ATOM 1204 O O . ALA A 1 76 ? 2.26727 -0.92747 2.65782 1.000 22.42174 75 ALA A O 1
ATOM 1211 N N . ALA A 1 77 ? 0.80470 -1.54325 1.08024 1.000 22.11999 76 ALA A N 1
ATOM 1212 C CA . ALA A 1 77 ? 1.63473 -2.69062 0.71305 1.000 22.55453 76 ALA A CA 1
ATOM 1213 C C . ALA A 1 77 ? 3.02244 -2.24683 0.22410 1.000 21.17723 76 ALA A C 1
ATOM 1214 O O . ALA A 1 77 ? 4.04333 -2.82307 0.61190 1.000 21.83114 76 ALA A O 1
ATOM 1221 N N . LEU A 1 78 ? 3.07282 -1.17942 -0.55668 1.000 21.26606 77 LEU A N 1
ATOM 1222 C CA . LEU A 1 78 ? 4.34047 -0.69773 -1.09103 1.000 20.73113 77 LEU A CA 1
ATOM 1223 C C . LEU A 1 78 ? 5.20816 -0.12215 0.01888 1.000 20.81225 77 LEU A C 1
ATOM 1224 O O . LEU A 1 78 ? 6.43009 -0.31284 0.02793 1.000 22.74126 77 LEU A O 1
ATOM 1240 N N . ALA A 1 79 ? 4.58328 0.56930 0.97047 1.000 20.70974 78 ALA A N 1
ATOM 1241 C CA . ALA A 1 79 ? 5.33729 1.07230 2.11974 1.000 20.53509 78 ALA A CA 1
ATOM 1242 C C . ALA A 1 79 ? 5.90344 -0.07447 2.95689 1.000 20.01465 78 ALA A C 1
ATOM 1243 O O . ALA A 1 79 ? 7.03104 0.01618 3.45803 1.000 21.09863 78 ALA A O 1
ATOM 1250 N N . ILE A 1 80 ? 5.13609 -1.15581 3.14097 1.000 22.22545 79 ILE A N 1
ATOM 1251 C CA . ILE A 1 80 ? 5.61995 -2.29941 3.91775 1.000 22.15831 79 ILE A CA 1
ATOM 1252 C C . ILE A 1 80 ? 6.79698 -2.96080 3.20591 1.000 22.28754 79 ILE A C 1
ATOM 1253 O O . ILE A 1 80 ? 7.81803 -3.29145 3.82676 1.000 22.08184 79 ILE A O 1
ATOM 1269 N N . LEU A 1 81 ? 6.67277 -3.15638 1.87878 1.000 23.26955 80 LEU A N 1
ATOM 1270 C CA . LEU A 1 81 ? 7.79616 -3.70893 1.11923 1.000 24.22491 80 LEU A CA 1
ATOM 1271 C C . LEU A 1 81 ? 9.03133 -2.85174 1.29988 1.000 23.00011 80 LEU A C 1
ATOM 1272 O O . LEU A 1 81 ? 10.14041 -3.35443 1.51781 1.000 23.99928 80 LEU A O 1
ATOM 1288 N N . SER A 1 82 ? 8.85605 -1.54225 1.18790 1.000 21.44207 81 SER A N 1
ATOM 1289 C CA . SER A 1 82 ? 9.96882 -0.62731 1.38587 1.000 21.75091 81 SER A CA 1
ATOM 1290 C C . SER A 1 82 ? 10.58373 -0.76170 2.77523 1.000 20.58856 81 SER A C 1
ATOM 1291 O O . SER A 1 82 ? 11.81003 -0.79128 2.91093 1.000 23.39761 81 SER A O 1
ATOM 1299 N N . ALA A 1 83 ? 9.74449 -0.81999 3.82609 1.000 20.73140 82 ALA A N 1
ATOM 1300 C CA . ALA A 1 83 ? 10.25403 -0.90255 5.18087 1.000 22.27815 82 ALA A CA 1
ATOM 1301 C C . ALA A 1 83 ? 11.03069 -2.18612 5.39099 1.000 21.74551 82 ALA A C 1
ATOM 1302 O O . ALA A 1 83 ? 12.09098 -2.18669 6.01840 1.000 23.18862 82 ALA A O 1
ATOM 1309 N N . ALA A 1 84 ? 10.53485 -3.28983 4.83146 1.000 23.68227 83 ALA A N 1
ATOM 1310 C CA . ALA A 1 84 ? 11.21132 -4.57171 4.97838 1.000 24.25428 83 ALA A CA 1
ATOM 1311 C C . ALA A 1 84 ? 12.60068 -4.53981 4.36757 1.000 26.40399 83 ALA A C 1
ATOM 1312 O O . ALA A 1 84 ? 13.57949 -4.99032 4.98322 1.000 25.11382 83 ALA A O 1
ATOM 1319 N N . ALA A 1 85 ? 12.72174 -3.98314 3.16549 1.000 24.39597 84 ALA A N 1
ATOM 1320 C CA . ALA A 1 85 ? 14.02767 -3.86880 2.53062 1.000 24.09894 84 ALA A CA 1
ATOM 1321 C C . ALA A 1 85 ? 14.96126 -2.96916 3.33495 1.000 24.18401 84 ALA A C 1
ATOM 1322 O O . ALA A 1 85 ? 16.12989 -3.31099 3.55366 1.000 27.75538 84 ALA A O 1
ATOM 1329 N N . GLN A 1 86 ? 14.48079 -1.80576 3.77098 1.000 24.20180 85 GLN A N 1
ATOM 1330 C CA . GLN A 1 86 ? 15.34701 -0.89994 4.52057 1.000 25.26352 85 GLN A CA 1
ATOM 1331 C C . GLN A 1 86 ? 15.77132 -1.51179 5.85160 1.000 26.65818 85 GLN A C 1
ATOM 1332 O O . GLN A 1 86 ? 16.87028 -1.23113 6.34742 1.000 30.02412 85 GLN A O 1
ATOM 1346 N N . LEU A 1 87 ? 14.91647 -2.32710 6.44856 1.000 26.07484 86 LEU A N 1
ATOM 1347 C CA . LEU A 1 87 ? 15.24865 -2.97022 7.71104 1.000 26.12210 86 LEU A CA 1
ATOM 1348 C C . LEU A 1 87 ? 16.04317 -4.25540 7.53668 1.000 30.77051 86 LEU A C 1
ATOM 1349 O O . LEU A 1 87 ? 16.52381 -4.81779 8.53453 1.000 31.04672 86 LEU A O 1
ATOM 1365 N N . GLY A 1 88 ? 16.16853 -4.74661 6.31375 1.000 26.94238 87 GLY A N 1
ATOM 1366 C CA . GLY A 1 88 ? 16.87024 -5.98354 6.04627 1.000 29.55154 87 GLY A CA 1
ATOM 1367 C C . GLY A 1 88 ? 16.13073 -7.18057 6.58132 1.000 32.19392 87 GLY A C 1
ATOM 1368 O O . GLY A 1 88 ? 16.74733 -8.06264 7.18985 1.000 35.42361 87 GLY A O 1
ATOM 1372 N N . THR A 1 89 ? 14.80679 -7.21753 6.42539 1.000 29.16392 88 THR A N 1
ATOM 1373 C CA . THR A 1 89 ? 14.03812 -8.31664 6.97913 1.000 32.01853 88 THR A CA 1
ATOM 1374 C C . THR A 1 89 ? 13.02323 -8.82568 5.96241 1.000 28.47388 88 THR A C 1
ATOM 1375 O O . THR A 1 89 ? 12.86094 -8.27211 4.87164 1.000 31.64491 88 THR A O 1
ATOM 1386 N N . THR A 1 90 ? 12.32680 -9.89030 6.33643 1.000 33.25015 89 THR A N 1
ATOM 1387 C CA . THR A 1 90 ? 11.29148 -10.44491 5.48455 1.000 29.82566 89 THR A CA 1
ATOM 1388 C C . THR A 1 90 ? 10.04684 -9.54953 5.52953 1.000 32.84202 89 THR A C 1
ATOM 1389 O O . THR A 1 90 ? 9.85595 -8.75716 6.45000 1.000 27.50005 89 THR A O 1
ATOM 1400 N N . VAL A 1 91 ? 9.17993 -9.69135 4.51824 1.000 30.05107 90 VAL A N 1
ATOM 1401 C CA . VAL A 1 91 ? 7.91572 -8.95895 4.52955 1.000 29.75204 90 VAL A CA 1
ATOM 1402 C C . VAL A 1 91 ? 7.05812 -9.35200 5.72707 1.000 31.55061 90 VAL A C 1
ATOM 1403 O O . VAL A 1 91 ? 6.38794 -8.50981 6.34490 1.000 28.68841 90 VAL A O 1
ATOM 1416 N N . GLU A 1 92 ? 7.03997 -10.64017 6.06417 1.000 35.02941 91 GLU A N 1
ATOM 1417 C CA . GLU A 1 92 ? 6.22486 -11.07605 7.18852 1.000 33.69014 91 GLU A CA 1
ATOM 1418 C C . GLU A 1 92 ? 6.67298 -10.40057 8.48103 1.000 27.19192 91 GLU A C 1
ATOM 1419 O O . GLU A 1 92 ? 5.84081 -9.95500 9.27769 1.000 28.15665 91 GLU A O 1
ATOM 1431 N N . GLU A 1 93 ? 7.98464 -10.30108 8.68594 1.000 29.22135 92 GLU A N 1
ATOM 1432 C CA . GLU A 1 93 ? 8.50274 -9.60774 9.86389 1.000 26.31547 92 GLU A CA 1
ATOM 1433 C C . GLU A 1 93 ? 8.08857 -8.14129 9.86827 1.000 28.27523 92 GLU A C 1
ATOM 1434 O O . GLU A 1 93 ? 7.61574 -7.62645 10.88202 1.000 26.14278 92 GLU A O 1
ATOM 1446 N N . ALA A 1 94 ? 8.22854 -7.45281 8.72866 1.000 27.79761 93 ALA A N 1
ATOM 1447 C CA . ALA A 1 94 ? 7.80716 -6.05542 8.67380 1.000 25.64477 93 ALA A CA 1
ATOM 1448 C C . ALA A 1 94 ? 6.30712 -5.90602 8.94099 1.000 24.83481 93 ALA A C 1
ATOM 1449 O O . ALA A 1 94 ? 5.88121 -4.95452 9.60840 1.000 25.32122 93 ALA A O 1
ATOM 1456 N N . VAL A 1 95 ? 5.48733 -6.83115 8.43698 1.000 26.77685 94 VAL A N 1
ATOM 1457 C CA . VAL A 1 95 ? 4.05670 -6.75829 8.71328 1.000 27.40309 94 VAL A CA 1
ATOM 1458 C C . VAL A 1 95 ? 3.79432 -6.86807 10.20732 1.000 25.71153 94 VAL A C 1
ATOM 1459 O O . VAL A 1 95 ? 3.00150 -6.10972 10.77672 1.000 25.03132 94 VAL A O 1
ATOM 1472 N N . LYS A 1 96 ? 4.47979 -7.80010 10.87883 1.000 28.02437 95 LYS A N 1
ATOM 1473 C CA . LYS A 1 96 ? 4.29603 -7.96284 12.31933 1.000 30.27026 95 LYS A CA 1
ATOM 1474 C C . LYS A 1 96 ? 4.62381 -6.67106 13.06224 1.000 23.70193 95 LYS A C 1
ATOM 1475 O O . LYS A 1 96 ? 3.89052 -6.23700 13.95999 1.000 25.48057 95 LYS A O 1
ATOM 1494 N N . ARG A 1 97 ? 5.74857 -6.05325 12.70313 1.000 23.25291 96 ARG A N 1
ATOM 1495 C CA . ARG A 1 97 ? 6.14450 -4.80734 13.33172 1.000 24.90318 96 ARG A CA 1
ATOM 1496 C C . ARG A 1 97 ? 5.13057 -3.71707 13.04736 1.000 24.40211 96 ARG A C 1
ATOM 1497 O O . ARG A 1 97 ? 4.81906 -2.89423 13.91987 1.000 24.48082 96 ARG A O 1
ATOM 1518 N N . ALA A 1 98 ? 4.63008 -3.68814 11.80873 1.000 23.88828 97 ALA A N 1
ATOM 1519 C CA . ALA A 1 98 ? 3.70958 -2.63132 11.41958 1.000 24.36401 97 ALA A CA 1
ATOM 1520 C C . ALA A 1 98 ? 2.38872 -2.77473 12.15786 1.000 24.85393 97 ALA A C 1
ATOM 1521 O O . ALA A 1 98 ? 1.84779 -1.78699 12.65074 1.000 25.92369 97 ALA A O 1
ATOM 1528 N N . LEU A 1 99 ? 1.87379 -4.00466 12.26878 1.000 26.34088 98 LEU A N 1
ATOM 1529 C CA . LEU A 1 99 ? 0.64209 -4.23842 13.02928 1.000 30.37261 98 LEU A CA 1
ATOM 1530 C C . LEU A 1 99 ? 0.79190 -3.88616 14.50540 1.000 28.22360 98 LEU A C 1
ATOM 1531 O O . LEU A 1 99 ? -0.13176 -3.33620 15.11702 1.000 28.33542 98 LEU A O 1
ATOM 1547 N N . LYS A 1 100 ? 1.92767 -4.22518 15.11325 1.000 27.12848 99 LYS A N 1
ATOM 1548 C CA . LYS A 1 100 ? 2.16594 -3.81957 16.49486 1.000 28.63520 99 LYS A CA 1
ATOM 1549 C C . LYS A 1 100 ? 2.09095 -2.30668 16.62590 1.000 30.31095 99 LYS A C 1
ATOM 1550 O O . LYS A 1 100 ? 1.45118 -1.76843 17.52984 1.000 30.89349 99 LYS A O 1
ATOM 1569 N N . LEU A 1 101 ? 2.78110 -1.59434 15.73391 1.000 26.20729 100 LEU A N 1
ATOM 1570 C CA . LEU A 1 101 ? 2.82395 -0.14970 15.84499 1.000 23.31714 100 LEU A CA 1
ATOM 1571 C C . LEU A 1 101 ? 1.46447 0.45296 15.56009 1.000 25.17986 100 LEU A C 1
ATOM 1572 O O . LEU A 1 101 ? 1.03514 1.39944 16.23425 1.000 30.12466 100 LEU A O 1
ATOM 1588 N N . LYS A 1 102 ? 0.75917 -0.10310 14.57785 1.000 27.70510 101 LYS A N 1
ATOM 1589 C CA . LYS A 1 102 ? -0.56205 0.39343 14.24626 1.000 31.47122 101 LYS A CA 1
ATOM 1590 C C . LYS A 1 102 ? -1.46714 0.33815 15.45983 1.000 31.94923 101 LYS A C 1
ATOM 1591 O O . LYS A 1 102 ? -2.16545 1.31176 15.76807 1.000 32.27226 101 LYS A O 1
ATOM 1610 N N . THR A 1 103 ? -1.36954 -0.75038 16.22741 1.000 30.91258 102 THR A N 1
ATOM 1611 C CA . THR A 1 103 ? -2.18749 -0.93423 17.42278 1.000 33.22806 102 THR A CA 1
ATOM 1612 C C . THR A 1 103 ? -1.77576 0.01731 18.53494 1.000 33.20960 102 THR A C 1
ATOM 1613 O O . THR A 1 103 ? -2.62803 0.63690 19.18352 1.000 35.29945 102 THR A O 1
ATOM 1624 N N . LYS A 1 104 ? -0.47775 0.16123 18.76832 1.000 30.46531 103 LYS A N 1
ATOM 1625 C CA . LYS A 1 104 ? -0.03225 1.00130 19.86996 1.000 31.95889 103 LYS A CA 1
ATOM 1626 C C . LYS A 1 104 ? -0.38610 2.45782 19.63565 1.000 38.88771 103 LYS A C 1
ATOM 1627 O O . LYS A 1 104 ? -0.79609 3.15972 20.56536 1.000 37.08332 103 LYS A O 1
ATOM 1646 N N . LEU A 1 105 ? -0.22488 2.93546 18.39840 1.000 29.44656 104 LEU A N 1
ATOM 1647 C CA . LEU A 1 105 ? -0.46789 4.32910 18.07215 1.000 33.05999 104 LEU A CA 1
ATOM 1648 C C . LEU A 1 105 ? -1.88541 4.61104 17.63166 1.000 27.92785 104 LEU A C 1
ATOM 1649 O O . LEU A 1 105 ? -2.31180 5.76948 17.69227 1.000 38.20903 104 LEU A O 1
ATOM 1665 N N . GLY A 1 106 ? -2.61338 3.60363 17.15381 1.000 26.74173 105 GLY A N 1
ATOM 1666 C CA . GLY A 1 106 ? -3.94050 3.82070 16.61748 1.000 28.77945 105 GLY A CA 1
ATOM 1667 C C . GLY A 1 106 ? -3.91502 4.44989 15.24794 1.000 33.82107 105 GLY A C 1
ATOM 1668 O O . GLY A 1 106 ? -4.82345 5.21186 14.90221 1.000 44.97929 105 GLY A O 1
ATOM 1672 N N . VAL A 1 107 ? -2.89686 4.13551 14.45447 1.000 26.63163 106 VAL A N 1
ATOM 1673 C CA . VAL A 1 107 ? -2.74319 4.68111 13.11516 1.000 27.66844 106 VAL A CA 1
ATOM 1674 C C . VAL A 1 107 ? -3.04003 3.58336 12.10179 1.000 26.87890 106 VAL A C 1
ATOM 1675 O O . VAL A 1 107 ? -3.12670 2.39796 12.42600 1.000 30.04981 106 VAL A O 1
ATOM 1688 N N . ASP A 1 108 ? -3.16276 3.99185 10.84542 1.000 24.55848 107 ASP A N 1
ATOM 1689 C CA . ASP A 1 108 ? -3.36640 3.05262 9.76925 1.000 23.55068 107 ASP A CA 1
ATOM 1690 C C . ASP A 1 108 ? -2.04050 2.39998 9.40333 1.000 22.68861 107 ASP A C 1
ATOM 1691 O O . ASP A 1 108 ? -0.95760 2.81884 9.83085 1.000 22.96429 107 ASP A O 1
ATOM 1700 N N . LEU A 1 109 ? -2.14159 1.33177 8.62813 1.000 25.02014 108 LEU A N 1
ATOM 1701 C CA . LEU A 1 109 ? -0.96860 0.52042 8.32911 1.000 22.95864 108 LEU A CA 1
ATOM 1702 C C . LEU A 1 109 ? 0.04306 1.26451 7.47448 1.000 22.91081 108 LEU A C 1
ATOM 1703 O O . LEU A 1 109 ? 1.25253 1.08246 7.64075 1.000 22.79545 108 LEU A O 1
ATOM 1719 N N . GLU A 1 110 ? -0.42473 2.09176 6.54614 1.000 22.73481 109 GLU A N 1
ATOM 1720 C CA . GLU A 1 110 ? 0.52064 2.86989 5.74730 1.000 20.75358 109 GLU A CA 1
ATOM 1721 C C . GLU A 1 110 ? 1.35602 3.78654 6.62405 1.000 18.67667 109 GLU A C 1
ATOM 1722 O O . GLU A 1 110 ? 2.57187 3.92224 6.41960 1.000 21.63030 109 GLU A O 1
ATOM 1734 N N . THR A 1 111 ? 0.70527 4.47243 7.57080 1.000 18.25198 110 THR A N 1
ATOM 1735 C CA . THR A 1 111 ? 1.42564 5.37098 8.46328 1.000 18.68126 110 THR A CA 1
ATOM 1736 C C . THR A 1 111 ? 2.44230 4.60586 9.29132 1.000 18.54871 110 THR A C 1
ATOM 1737 O O . THR A 1 111 ? 3.56454 5.07930 9.51916 1.000 19.23653 110 THR A O 1
ATOM 1748 N N . ALA A 1 112 ? 2.04793 3.42323 9.78521 1.000 20.74336 111 ALA A N 1
ATOM 1749 C CA . ALA A 1 112 ? 2.95073 2.60149 10.58257 1.000 20.92969 111 ALA A CA 1
ATOM 1750 C C . ALA A 1 112 ? 4.15316 2.18187 9.76331 1.000 19.64436 111 ALA A C 1
ATOM 1751 O O . ALA A 1 112 ? 5.29447 2.21025 10.23693 1.000 19.47273 111 ALA A O 1
ATOM 1758 N N . ALA A 1 113 ? 3.90727 1.82755 8.50793 1.000 20.54459 112 ALA A N 1
ATOM 1759 C CA . ALA A 1 113 ? 4.98899 1.41384 7.63303 1.000 20.23498 112 ALA A CA 1
ATOM 1760 C C . ALA A 1 113 ? 5.89214 2.57476 7.29855 1.000 19.85387 112 ALA A C 1
ATOM 1761 O O . ALA A 1 113 ? 7.11680 2.43277 7.29059 1.000 22.19682 112 ALA A O 1
ATOM 1768 N N . LEU A 1 114 ? 5.30352 3.74576 7.05273 1.000 19.61842 113 LEU A N 1
ATOM 1769 C CA . LEU A 1 114 ? 6.14372 4.89563 6.86535 1.000 18.25010 113 LEU A CA 1
ATOM 1770 C C . LEU A 1 114 ? 6.99940 5.14300 8.09692 1.000 18.20538 113 LEU A C 1
ATOM 1771 O O . LEU A 1 114 ? 8.18274 5.46289 7.97153 1.000 18.87318 113 LEU A O 1
ATOM 1787 N N . ALA A 1 115 ? 6.42950 4.98435 9.29814 1.000 18.80007 114 ALA A N 1
ATOM 1788 C CA . ALA A 1 115 ? 7.24442 5.22558 10.48228 1.000 18.66791 114 ALA A CA 1
ATOM 1789 C C . ALA A 1 115 ? 8.39708 4.22286 10.56523 1.000 20.03171 114 ALA A C 1
ATOM 1790 O O . ALA A 1 115 ? 9.52220 4.58920 10.92672 1.000 19.94000 114 ALA A O 1
ATOM 1797 N N . LEU A 1 116 ? 8.14673 2.95660 10.20915 1.000 21.24290 115 LEU A N 1
ATOM 1798 C CA . LEU A 1 116 ? 9.21048 1.96056 10.28774 1.000 20.19726 115 LEU A CA 1
ATOM 1799 C C . LEU A 1 116 ? 10.31415 2.26368 9.29183 1.000 20.64314 115 LEU A C 1
ATOM 1800 O O . LEU A 1 116 ? 11.50343 2.11871 9.59266 1.000 21.62988 115 LEU A O 1
ATOM 1816 N N . LEU A 1 117 ? 9.91498 2.64910 8.08411 1.000 20.98906 116 LEU A N 1
ATOM 1817 C CA . LEU A 1 117 ? 10.86491 2.98062 7.03537 1.000 20.26718 116 LEU A CA 1
ATOM 1818 C C . LEU A 1 117 ? 11.69840 4.18664 7.43606 1.000 22.21129 116 LEU A C 1
ATOM 1819 O O . LEU A 1 117 ? 12.92401 4.19092 7.28879 1.000 22.36261 116 LEU A O 1
ATOM 1835 N N . THR A 1 118 ? 11.02948 5.21234 7.97461 1.000 19.34506 117 THR A N 1
ATOM 1836 C CA . THR A 1 118 ? 11.70678 6.44383 8.33745 1.000 18.48654 117 THR A CA 1
ATOM 1837 C C . THR A 1 118 ? 12.72070 6.19067 9.44284 1.000 20.43962 117 THR A C 1
ATOM 1838 O O . THR A 1 118 ? 13.84844 6.66448 9.38278 1.000 21.98926 117 THR A O 1
ATOM 1849 N N . ALA A 1 119 ? 12.30245 5.44688 10.46421 1.000 20.21590 118 ALA A N 1
ATOM 1850 C CA . ALA A 1 119 ? 13.19489 5.12303 11.56231 1.000 20.55582 118 ALA A CA 1
ATOM 1851 C C . ALA A 1 119 ? 14.41921 4.35107 11.07714 1.000 21.30184 118 ALA A C 1
ATOM 1852 O O . ALA A 1 119 ? 15.55712 4.64922 11.48031 1.000 24.79111 118 ALA A O 1
ATOM 1859 N N . ALA A 1 120 ? 14.21893 3.36548 10.20605 1.000 22.03213 119 ALA A N 1
ATOM 1860 C CA . ALA A 1 120 ? 15.34631 2.58396 9.68519 1.000 22.60511 119 ALA A CA 1
ATOM 1861 C C . ALA A 1 120 ? 16.31471 3.49065 8.95301 1.000 27.15837 119 ALA A C 1
ATOM 1862 O O . ALA A 1 120 ? 17.53064 3.45350 9.17954 1.000 25.40400 119 ALA A O 1
ATOM 1869 N N . LYS A 1 121 ? 15.77692 4.37679 8.12887 1.000 23.87224 120 LYS A N 1
ATOM 1870 C CA . LYS A 1 121 ? 16.64148 5.27698 7.38715 1.000 26.96390 120 LYS A CA 1
ATOM 1871 C C . LYS A 1 121 ? 17.31955 6.28751 8.29118 1.000 22.95656 120 LYS A C 1
ATOM 1872 O O . LYS A 1 121 ? 18.45949 6.68010 8.01899 1.000 26.48343 120 LYS A O 1
ATOM 1891 N N . LEU A 1 122 ? 16.63192 6.75429 9.34617 1.000 21.74817 121 LEU A N 1
ATOM 1892 C CA . LEU A 1 122 ? 17.18870 7.69447 10.30337 1.000 23.57058 121 LEU A CA 1
ATOM 1893 C C . LEU A 1 122 ? 18.21656 7.01831 11.19667 1.000 27.59740 121 LEU A C 1
ATOM 1894 O O . LEU A 1 122 ? 19.04724 7.70099 11.79249 1.000 30.84524 121 LEU A O 1
ATOM 1910 N N . GLY A 1 123 ? 18.17650 5.69667 11.30034 1.000 25.54366 122 GLY A N 1
ATOM 1911 C CA . GLY A 1 123 ? 19.10658 5.00987 12.17924 1.000 29.59189 122 GLY A CA 1
ATOM 1912 C C . GLY A 1 123 ? 18.66131 5.00160 13.61756 1.000 25.39439 122 GLY A C 1
ATOM 1913 O O . GLY A 1 123 ? 19.50150 5.04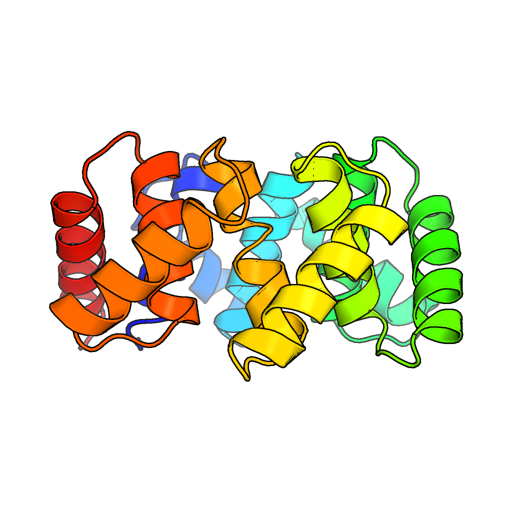290 14.53904 1.000 25.08205 122 GLY A O 1
ATOM 1917 N N . THR A 1 124 ? 17.36162 4.98483 13.85170 1.000 23.36092 123 THR A N 1
ATOM 1918 C CA A THR A 1 124 ? 16.83515 5.05238 15.21331 0.970 22.23292 123 THR A CA 1
ATOM 1919 C CA B THR A 1 124 ? 16.84304 5.05825 15.19554 0.030 22.22836 123 THR A CA 1
ATOM 1920 C C . THR A 1 124 ? 15.80451 3.95643 15.40817 1.000 22.74864 123 THR A C 1
ATOM 1921 O O . THR A 1 124 ? 15.22523 3.43047 14.45685 1.000 23.59673 123 THR A O 1
ATOM 1940 N N . THR A 1 125 ? 15.55818 3.60407 16.67142 1.000 23.70894 124 THR A N 1
ATOM 1941 C CA . THR A 1 125 ? 14.41855 2.73849 16.91502 1.000 21.23255 124 THR A CA 1
ATOM 1942 C C . THR A 1 125 ? 13.14522 3.44862 16.46126 1.000 21.51162 124 THR A C 1
ATOM 1943 O O . THR A 1 125 ? 13.07294 4.68019 16.43556 1.000 22.31619 124 THR A O 1
ATOM 1954 N N . VAL A 1 126 ? 12.10612 2.67610 16.16596 1.000 22.64175 125 VAL A N 1
ATOM 1955 C CA . VAL A 1 126 ? 10.88705 3.33422 15.69460 1.000 22.13345 125 VAL A CA 1
ATOM 1956 C C . VAL A 1 126 ? 10.20968 4.09513 16.82392 1.000 22.58283 125 VAL A C 1
ATOM 1957 O O . VAL A 1 126 ? 9.56345 5.11430 16.58371 1.000 21.10642 125 VAL A O 1
ATOM 1970 N N . GLU A 1 127 ? 10.36954 3.64526 18.07126 1.000 21.91136 126 GLU A N 1
ATOM 1971 C CA . GLU A 1 127 ? 9.80338 4.40500 19.17442 1.000 20.91879 126 GLU A CA 1
ATOM 1972 C C . GLU A 1 127 ? 10.43632 5.79127 19.27794 1.000 22.43692 126 GLU A C 1
ATOM 1973 O O . GLU A 1 127 ? 9.74329 6.77479 19.57100 1.000 20.82958 126 GLU A O 1
ATOM 1985 N N . GLU A 1 128 ? 11.76044 5.88557 19.05457 1.000 21.96603 127 GLU A N 1
ATOM 1986 C CA . GLU A 1 128 ? 12.44939 7.17187 19.12879 1.000 21.89955 127 GLU A CA 1
ATOM 1987 C C . GLU A 1 128 ? 12.01849 8.06583 17.96400 1.000 22.04590 127 GLU A C 1
ATOM 1988 O O . GLU A 1 128 ? 11.73426 9.25036 18.16015 1.000 22.84492 127 GLU A O 1
ATOM 2000 N N . ALA A 1 129 ? 11.91103 7.48795 16.76415 1.000 21.77036 128 ALA A N 1
ATOM 2001 C CA . ALA A 1 129 ? 11.42427 8.25506 15.62015 1.000 22.13542 128 ALA A CA 1
ATOM 2002 C C . ALA A 1 129 ? 10.01511 8.77495 15.86429 1.000 21.19237 128 ALA A C 1
ATOM 2003 O O . ALA A 1 129 ? 9.72159 9.94705 15.58892 1.000 21.79275 128 ALA A O 1
ATOM 2010 N N . VAL A 1 130 ? 9.12525 7.92259 16.37695 1.000 20.36544 129 VAL A N 1
ATOM 2011 C CA . VAL A 1 130 ? 7.76605 8.36819 16.63271 1.000 21.76830 129 VAL A CA 1
ATOM 2012 C C . VAL A 1 130 ? 7.75372 9.44985 17.70979 1.000 22.51835 129 VAL A C 1
ATOM 2013 O O . VAL A 1 130 ? 7.02668 10.44023 17.60345 1.000 22.75912 129 VAL A O 1
ATOM 2026 N N . LYS A 1 131 ? 8.57482 9.30621 18.74943 1.000 23.10897 130 LYS A N 1
ATOM 2027 C CA . LYS A 1 131 ? 8.64432 10.35941 19.75815 1.000 23.19191 130 LYS A CA 1
ATOM 2028 C C . LYS A 1 131 ? 9.03816 11.70338 19.12894 1.000 23.00137 130 LYS A C 1
ATOM 2029 O O . LYS A 1 131 ? 8.44730 12.75333 19.42360 1.000 25.42996 130 LYS A O 1
ATOM 2048 N N . ARG A 1 132 ? 10.07965 11.69609 18.30347 1.000 23.15767 131 ARG A N 1
ATOM 2049 C CA . ARG A 1 132 ? 10.50506 12.94288 17.67998 1.000 23.87367 131 ARG A CA 1
ATOM 2050 C C . ARG A 1 132 ? 9.41570 13.47816 16.75607 1.000 24.10470 131 ARG A C 1
ATOM 2051 O O . ARG A 1 132 ? 9.20064 14.68868 16.68045 1.000 25.09626 131 ARG A O 1
ATOM 2072 N N . ALA A 1 133 ? 8.73661 12.59177 16.03815 1.000 21.70823 132 ALA A N 1
ATOM 2073 C CA . ALA A 1 133 ? 7.69857 13.06521 15.11688 1.000 21.36762 132 ALA A CA 1
ATOM 2074 C C . ALA A 1 133 ? 6.54622 13.69701 15.87981 1.000 22.41819 132 ALA A C 1
ATOM 2075 O O . ALA A 1 133 ? 6.00014 14.73258 15.47412 1.000 23.69708 132 ALA A O 1
ATOM 2082 N N . LEU A 1 134 ? 6.14375 13.06860 16.97374 1.000 22.03219 133 LEU A N 1
ATOM 2083 C CA . LEU A 1 134 ? 5.07904 13.64456 17.77565 1.000 24.30154 133 LEU A CA 1
ATOM 2084 C C . LEU A 1 134 ? 5.49009 14.97898 18.38708 1.000 25.18507 133 LEU A C 1
ATOM 2085 O O . LEU A 1 134 ? 4.64343 15.86759 18.54451 1.000 30.58800 133 LEU A O 1
ATOM 2101 N N . LYS A 1 135 ? 6.75888 15.14214 18.74459 1.000 25.78153 134 LYS A N 1
ATOM 2102 C CA . LYS A 1 135 ? 7.22534 16.45035 19.18503 1.000 32.52565 134 LYS A CA 1
ATOM 2103 C C . LYS A 1 135 ? 7.07234 17.48112 18.06418 1.000 33.26127 134 LYS A C 1
ATOM 2104 O O . LYS A 1 135 ? 6.63967 18.61552 18.30090 1.000 28.61639 134 LYS A O 1
ATOM 2123 N N . LEU A 1 136 ? 7.38996 17.10033 16.82781 1.000 25.66519 135 LEU A N 1
ATOM 2124 C CA . LEU A 1 136 ? 7.19593 18.04912 15.74498 1.000 24.39428 135 LEU A CA 1
ATOM 2125 C C . LEU A 1 136 ? 5.72838 18.38510 15.58670 1.000 28.49862 135 LEU A C 1
ATOM 2126 O O . LEU A 1 136 ? 5.37227 19.53418 15.29730 1.000 30.19676 135 LEU A O 1
ATOM 2142 N N . LYS A 1 137 ? 4.86490 17.36967 15.70416 1.000 28.87878 136 LYS A N 1
ATOM 2143 C CA . LYS A 1 137 ? 3.43028 17.56766 15.54960 1.000 34.13328 136 LYS A CA 1
ATOM 2144 C C . LYS A 1 137 ? 2.92200 18.61058 16.53286 1.000 35.18386 136 LYS A C 1
ATOM 2145 O O . LYS A 1 137 ? 2.21356 19.54856 16.14455 1.000 38.57610 136 LYS A O 1
ATOM 2164 N N . THR A 1 138 ? 3.30776 18.48906 17.80293 1.000 33.97491 137 THR A N 1
ATOM 2165 C CA . THR A 1 138 ? 2.77350 19.38982 18.82272 1.000 37.69235 137 THR A CA 1
ATOM 2166 C C . THR A 1 138 ? 3.39034 20.77781 18.69980 1.000 45.70680 137 THR A C 1
ATOM 2167 O O . THR A 1 138 ? 2.68754 21.78768 18.81915 1.000 52.08815 137 THR A O 1
ATOM 2178 N N . LYS A 1 139 ? 4.68170 20.85470 18.38598 1.000 36.62666 138 LYS A N 1
ATOM 2179 C CA . LYS A 1 139 ? 5.34952 22.14648 18.36094 1.000 39.19162 138 LYS A CA 1
ATOM 2180 C C . LYS A 1 139 ? 5.09028 22.91453 17.07056 1.000 44.01803 138 LYS A C 1
ATOM 2181 O O . LYS A 1 139 ? 5.02772 24.14900 17.09857 1.000 48.11330 138 LYS A O 1
ATOM 2200 N N . LEU A 1 140 ? 4.90926 22.22991 15.94319 1.000 34.44588 139 LEU A N 1
ATOM 2201 C CA . LEU A 1 140 ? 4.70703 22.89740 14.66173 1.000 35.50905 139 LEU A CA 1
ATOM 2202 C C . LEU A 1 140 ? 3.25944 22.84527 14.18861 1.000 31.44948 139 LEU A C 1
ATOM 2203 O O . LEU A 1 140 ? 2.88915 23.56064 13.24737 1.000 36.68877 139 LEU A O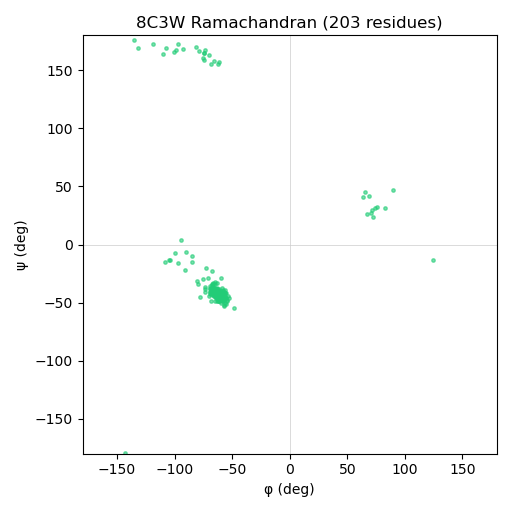 1
ATOM 2219 N N . GLY A 1 141 ? 2.43032 22.01767 14.80491 1.000 31.71983 140 GLY A N 1
ATOM 2220 C CA . GLY A 1 141 ? 1.06725 21.91323 14.35318 1.000 29.69350 140 GLY A CA 1
ATOM 2221 C C . GLY A 1 141 ? 0.91530 21.19778 13.02623 1.000 34.23157 140 GLY A C 1
ATOM 2222 O O . GLY A 1 141 ? 0.02009 21.53431 12.25640 1.000 33.38268 140 GLY A O 1
ATOM 2226 N N . VAL A 1 142 ? 1.80688 20.26169 12.72091 1.000 31.55488 141 VAL A N 1
ATOM 2227 C CA . VAL A 1 142 ? 1.74293 19.50125 11.48842 1.000 28.09401 141 VAL A CA 1
ATOM 2228 C C . VAL A 1 142 ? 1.09975 18.15105 11.78731 1.000 23.28462 141 VAL A C 1
A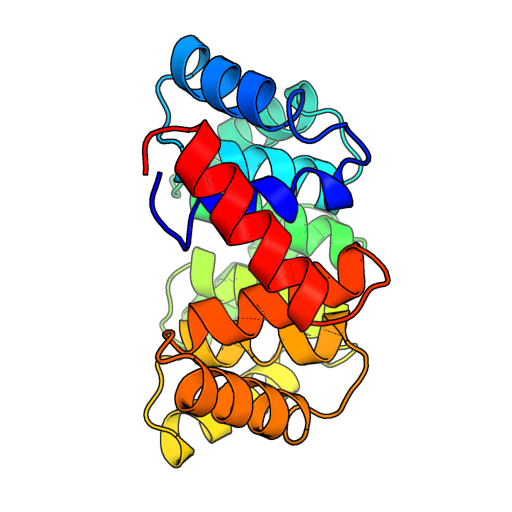TOM 2229 O O . VAL A 1 142 ? 0.93992 17.75482 12.93895 1.000 27.22075 141 VAL A O 1
ATOM 2242 N N . SER A 1 143 ? 0.71953 17.42895 10.74176 1.000 23.36345 142 SER A N 1
ATOM 2243 C CA . SER A 1 143 ? 0.23617 16.07219 10.93197 1.000 21.62579 142 SER A CA 1
ATOM 2244 C C . SER A 1 143 ? 1.38430 15.11020 11.24508 1.000 19.25665 142 SER A C 1
ATOM 2245 O O . SER A 1 143 ? 2.54644 15.39722 10.98620 1.000 20.60450 142 SER A O 1
ATOM 2253 N N . LEU A 1 144 ? 1.02591 13.92216 11.74423 1.000 21.09004 143 LEU A N 1
ATOM 2254 C CA . LEU A 1 144 ? 2.05321 12.88981 11.91199 1.000 19.11618 143 LEU A CA 1
ATOM 2255 C C . LEU A 1 144 ? 2.68907 12.54408 10.57072 1.000 18.54698 143 LEU A C 1
ATOM 2256 O O . LEU A 1 144 ? 3.90814 12.36634 10.47595 1.000 18.82424 143 LEU A O 1
ATOM 2272 N N . ILE A 1 145 ? 1.88115 12.47047 9.50428 1.000 19.26382 144 ILE A N 1
ATOM 2273 C CA . ILE A 1 145 ? 2.46280 12.15000 8.19916 1.000 18.81486 144 ILE A CA 1
ATOM 2274 C C . ILE A 1 145 ? 3.46877 13.21373 7.79352 1.000 19.79557 144 ILE A C 1
ATOM 2275 O O . ILE A 1 145 ? 4.55537 12.91228 7.28521 1.000 18.79866 144 ILE A O 1
ATOM 2291 N N . GLU A 1 146 ? 3.12584 14.48067 8.02904 1.000 18.89494 145 GLU A N 1
ATOM 2292 C CA . GLU A 1 146 ? 4.03652 15.55885 7.67955 1.000 20.12827 145 GLU A CA 1
ATOM 2293 C C . GLU A 1 146 ? 5.32084 15.47997 8.49630 1.000 17.37362 145 GLU A C 1
ATOM 2294 O O . GLU A 1 146 ? 6.42232 15.64704 7.95665 1.000 18.64697 145 GLU A O 1
ATOM 2306 N N . ALA A 1 147 ? 5.18210 15.25011 9.80772 1.000 18.27563 146 ALA A N 1
ATOM 2307 C CA . ALA A 1 147 ? 6.33961 15.11737 10.68164 1.000 19.31206 146 ALA A CA 1
ATOM 2308 C C . ALA A 1 147 ? 7.22524 13.96500 10.22773 1.000 17.55968 146 ALA A C 1
ATOM 2309 O O . ALA A 1 147 ? 8.44487 14.10325 10.17815 1.000 19.27261 146 ALA A O 1
ATOM 2316 N N . LEU A 1 148 ? 6.62655 12.84358 9.81658 1.000 17.85667 147 LEU A N 1
ATOM 2317 C CA . LEU A 1 148 ? 7.47614 11.75500 9.35750 1.000 17.24290 147 LEU A CA 1
ATOM 2318 C C . LEU A 1 148 ? 8.21495 12.11038 8.08169 1.000 18.43082 147 LEU A C 1
ATOM 2319 O O . LEU A 1 148 ? 9.33473 11.66293 7.87799 1.000 18.54342 147 LEU A O 1
ATOM 2335 N N . HIS A 1 149 ? 7.60277 12.89194 7.19219 1.000 17.51301 148 HIS A N 1
ATOM 2336 C CA . HIS A 1 149 ? 8.36091 13.29076 6.02071 1.000 19.10306 148 HIS A CA 1
ATOM 2337 C C . HIS A 1 149 ? 9.53317 14.21430 6.38919 1.000 17.82144 148 HIS A C 1
ATOM 2338 O O . HIS A 1 149 ? 10.54340 14.24037 5.69122 1.000 19.51646 148 HIS A O 1
ATOM 2352 N N . ILE A 1 150 ? 9.38131 15.03690 7.41280 1.000 19.35255 149 ILE A N 1
ATOM 2353 C CA . ILE A 1 150 ? 10.50792 15.82757 7.87895 1.000 19.86071 149 ILE A CA 1
ATOM 2354 C C . ILE A 1 150 ? 11.60490 14.91431 8.42326 1.000 19.07664 149 ILE A C 1
ATOM 2355 O O . ILE A 1 150 ? 12.78469 15.10769 8.11514 1.000 21.14602 149 ILE A O 1
ATOM 2371 N N . LEU A 1 151 ? 11.24599 13.88268 9.18881 1.000 19.36844 150 LEU A N 1
ATOM 2372 C CA A LEU A 1 151 ? 12.27565 12.94872 9.63154 0.687 21.72202 150 LEU A CA 1
ATOM 2373 C CA B LEU A 1 151 ? 12.26988 12.93899 9.63404 0.313 21.68901 150 LEU A CA 1
ATOM 2374 C C . LEU A 1 151 ? 12.94672 12.27848 8.44438 1.000 21.16410 150 LEU A C 1
ATOM 2375 O O . LEU A 1 151 ? 14.16164 12.06454 8.44949 1.000 21.46872 150 LEU A O 1
ATOM 2406 N N . LEU A 1 152 ? 12.15607 11.93581 7.41725 1.000 20.63986 151 LEU A N 1
ATOM 2407 C CA . LEU A 1 152 ? 12.68616 11.29766 6.22810 1.000 19.83093 151 LEU A CA 1
ATOM 2408 C C . LEU A 1 152 ? 13.64874 12.23278 5.51752 1.000 19.76194 151 LEU A C 1
ATOM 2409 O O . LEU A 1 152 ? 14.68694 11.80182 4.99911 1.000 24.09234 151 LEU A O 1
ATOM 2425 N N . THR A 1 153 ? 13.31742 13.52566 5.50142 1.000 20.78805 152 THR A N 1
ATOM 2426 C CA . THR A 1 153 ? 14.22096 14.54176 4.98325 1.000 20.93626 152 THR A CA 1
ATOM 2427 C C . THR A 1 153 ? 15.52672 14.55593 5.75859 1.000 23.56946 152 THR A C 1
ATOM 2428 O O . THR A 1 153 ? 16.60765 14.50619 5.16665 1.000 25.57583 152 THR A O 1
ATOM 2439 N N . ALA A 1 154 ? 15.44547 14.61109 7.07291 1.000 20.46988 153 ALA A N 1
ATOM 2440 C CA . ALA A 1 154 ? 16.66476 14.52611 7.87179 1.000 23.52221 153 ALA A CA 1
ATOM 2441 C C . ALA A 1 154 ? 17.45925 13.29154 7.49704 1.000 27.47563 153 ALA A C 1
ATOM 2442 O O . ALA A 1 154 ? 18.69627 13.34191 7.38578 1.000 30.88040 153 ALA A O 1
ATOM 2449 N N . ALA A 1 155 ? 16.77164 12.15605 7.35241 1.000 22.09013 154 ALA A N 1
ATOM 2450 C CA . ALA A 1 155 ? 17.44874 10.89385 7.10192 1.000 24.82033 154 ALA A CA 1
ATOM 2451 C C . ALA A 1 155 ? 18.20251 10.95644 5.78500 1.000 29.68882 154 ALA A C 1
ATOM 2452 O O . ALA A 1 155 ? 19.37801 10.57998 5.71520 1.000 32.98112 154 ALA A O 1
ATOM 2459 N N . VAL A 1 156 ? 17.55785 11.48751 4.73892 1.000 25.72992 155 VAL A N 1
ATOM 2460 C CA . VAL A 1 156 ? 18.17728 11.56554 3.41530 1.000 27.86770 155 VAL A CA 1
ATOM 2461 C C . VAL A 1 156 ? 19.25694 12.64955 3.39302 1.000 26.76328 155 VAL A C 1
ATOM 2462 O O . VAL A 1 156 ? 20.32919 12.46861 2.79106 1.000 36.13721 155 VAL A O 1
ATOM 2475 N N . LEU A 1 157 ? 19.04214 13.75902 4.09612 1.000 31.14187 156 LEU A N 1
ATOM 2476 C CA . LEU A 1 157 ? 20.02850 14.82920 4.04487 1.000 29.19089 156 LEU A CA 1
ATOM 2477 C C . LEU A 1 157 ? 21.21362 14.53323 4.95994 1.000 39.41602 156 LEU A C 1
ATOM 2478 O O . LEU A 1 157 ? 22.33740 14.93433 4.64582 1.000 44.07100 156 LEU A O 1
ATOM 2494 N N . GLY A 1 158 ? 20.97718 13.87637 6.10472 1.000 33.60728 157 GLY A N 1
ATOM 2495 C CA . GLY A 1 158 ? 22.02550 13.56516 7.06171 1.000 29.21789 157 GLY A CA 1
ATOM 2496 C C . GLY A 1 158 ? 22.19548 14.68096 8.06173 1.000 33.80131 157 GLY A C 1
ATOM 2497 O O . GLY A 1 158 ? 23.31705 15.09203 8.37919 1.000 44.06816 157 GLY A O 1
ATOM 2501 N N . THR A 1 159 ? 21.08963 15.16239 8.60081 1.000 29.50883 158 THR A N 1
ATOM 2502 C CA . THR A 1 159 ? 21.11683 16.22951 9.57607 1.000 30.01129 158 THR A CA 1
ATOM 2503 C C . THR A 1 159 ? 20.22791 15.82706 10.73719 1.000 30.47138 158 THR A C 1
ATOM 2504 O O . THR A 1 159 ? 19.50183 14.83441 10.66905 1.000 31.40390 158 THR A O 1
ATOM 2515 N N . THR A 1 160 ? 20.31893 16.59525 11.80682 1.000 33.25879 159 THR A N 1
ATOM 2516 C CA . THR A 1 160 ? 19.34556 16.47905 12.87454 1.000 31.40436 159 THR A CA 1
ATOM 2517 C C . THR A 1 160 ? 17.94843 16.82779 12.34937 1.000 32.89394 159 THR A C 1
ATOM 2518 O O . THR A 1 160 ? 17.77414 17.58327 11.38603 1.000 31.11695 159 THR A O 1
ATOM 2529 N N . VAL A 1 161 ? 16.93809 16.29821 13.02699 1.000 31.70926 160 VAL A N 1
ATOM 2530 C CA . VAL A 1 161 ? 15.57790 16.70482 12.71138 1.000 30.45777 160 VAL A CA 1
ATOM 2531 C C . VAL A 1 161 ? 15.42356 18.21926 12.83519 1.000 32.58615 160 VAL A C 1
ATOM 2532 O O . VAL A 1 161 ? 14.78481 18.86268 11.99691 1.000 30.15500 160 VAL A O 1
ATOM 2545 N N . GLU A 1 162 ? 16.01397 18.81940 13.87154 1.000 32.91633 161 GLU A N 1
ATOM 2546 C CA A GLU A 1 162 ? 15.88217 20.26137 14.06011 0.507 30.39897 161 GLU A CA 1
ATOM 2547 C CA B GLU A 1 162 ? 15.88414 20.26255 14.05815 0.493 30.43022 161 GLU A CA 1
ATOM 2548 C C . GLU A 1 162 ? 16.41702 21.03072 12.85573 1.000 33.60488 161 GLU A C 1
ATOM 2549 O O . GLU A 1 162 ? 15.83259 22.04261 12.44382 1.000 34.80106 161 GLU A O 1
ATOM 2570 N N . GLU A 1 163 ? 17.52987 20.57385 12.28820 1.000 30.02675 162 GLU A N 1
ATOM 2571 C CA . GLU A 1 163 ? 18.10512 21.22336 11.11675 1.000 34.67596 162 GLU A CA 1
ATOM 2572 C C . GLU A 1 163 ? 17.24479 21.02565 9.87445 1.000 33.93420 162 GLU A C 1
ATOM 2573 O O . GLU A 1 163 ? 17.15008 21.93093 9.03269 1.000 32.19192 162 GLU A O 1
ATOM 2585 N N . ALA A 1 164 ? 16.70376 19.82235 9.69331 1.000 31.02229 163 ALA A N 1
ATOM 2586 C CA . ALA A 1 164 ? 15.79242 19.60491 8.56741 1.000 28.56850 163 ALA A CA 1
ATOM 2587 C C . ALA A 1 164 ? 14.56229 20.48711 8.71008 1.000 27.38530 163 ALA A C 1
ATOM 2588 O O . ALA A 1 164 ? 14.07330 21.04960 7.71870 1.000 29.75025 163 ALA A O 1
ATOM 2595 N N . VAL A 1 165 ? 14.04340 20.60743 9.93403 1.000 26.84965 164 VAL A N 1
ATOM 2596 C CA . VAL A 1 165 ? 12.92175 21.50235 10.19523 1.000 29.02080 164 VAL A CA 1
ATOM 2597 C C . VAL A 1 165 ? 13.27867 22.92801 9.78875 1.000 32.34051 164 VAL A C 1
ATOM 2598 O O . VAL A 1 165 ? 12.52031 23.59521 9.07970 1.000 31.60447 164 VAL A O 1
ATOM 2611 N N . TYR A 1 166 ? 14.41813 23.42268 10.29630 1.000 33.91029 165 TYR A N 1
ATOM 2612 C CA . TYR A 1 166 ? 14.94632 24.74379 9.94897 1.000 40.53157 165 TYR A CA 1
ATOM 2613 C C . TYR A 1 166 ? 14.96790 24.95579 8.43836 1.000 30.83252 165 TYR A C 1
ATOM 2614 O O . TYR A 1 166 ? 14.42170 25.94139 7.92674 1.000 34.45215 165 TYR A O 1
ATOM 2632 N N . ARG A 1 167 ? 15.60795 24.04151 7.71243 1.000 29.72798 166 ARG A N 1
ATOM 2633 C CA . ARG A 1 167 ? 15.75524 24.22086 6.27439 1.000 30.84938 166 ARG A CA 1
ATOM 2634 C C . ARG A 1 167 ? 14.39609 24.18766 5.58364 1.000 32.02601 166 ARG A C 1
ATOM 2635 O O . ARG A 1 167 ? 14.14147 24.98443 4.67616 1.000 29.99532 166 ARG A O 1
ATOM 2656 N N . ALA A 1 168 ? 13.51151 23.27018 6.00434 1.000 27.50053 167 ALA A N 1
ATOM 2657 C CA . ALA A 1 168 ? 12.22116 23.15365 5.32467 1.000 25.80002 167 ALA A CA 1
ATOM 2658 C C . ALA A 1 168 ? 11.36229 24.38552 5.58324 1.000 26.18355 167 ALA A C 1
ATOM 2659 O O . ALA A 1 168 ? 10.74176 24.91798 4.66253 1.000 26.88366 167 ALA A O 1
ATOM 2666 N N . LEU A 1 169 ? 11.35486 24.88714 6.82141 1.000 32.95031 168 LEU A N 1
ATOM 2667 C CA . LEU A 1 169 ? 10.57463 26.08755 7.10626 1.000 33.98788 168 LEU A CA 1
ATOM 2668 C C . LEU A 1 169 ? 11.11707 27.29788 6.35420 1.000 32.84362 168 LEU A C 1
ATOM 2669 O O . LEU A 1 169 ? 10.34354 28.14853 5.90517 1.000 34.08220 168 LEU A O 1
ATOM 2685 N N . LYS A 1 170 ? 12.44664 27.41007 6.24158 1.000 35.83844 169 LYS A N 1
ATOM 2686 C CA . LYS A 1 170 ? 13.04610 28.49193 5.45862 1.000 35.99665 169 LYS A CA 1
ATOM 2687 C C . LYS A 1 170 ? 12.59916 28.42712 4.00172 1.000 39.21504 169 LYS A C 1
ATOM 2688 O O . LYS A 1 170 ? 12.24854 29.44646 3.39458 1.000 34.60671 169 LYS A O 1
ATOM 2707 N N . LEU A 1 171 ? 12.62138 27.23364 3.41612 1.000 30.56339 170 LEU A N 1
ATOM 2708 C CA . LEU A 1 171 ? 12.19001 27.09006 2.02860 1.000 32.68771 170 LEU A CA 1
ATOM 2709 C C . LEU A 1 171 ? 10.71369 27.40750 1.87953 1.000 35.25384 170 LEU A C 1
ATOM 2710 O O . LEU A 1 171 ? 10.29136 28.05985 0.90801 1.000 31.81405 170 LEU A O 1
ATOM 2726 N N . LYS A 1 172 ? 9.91160 26.93316 2.83489 1.000 33.86822 171 LYS A N 1
ATOM 2727 C CA . LYS A 1 172 ? 8.48002 27.18856 2.83688 1.000 36.17939 171 LYS A CA 1
ATOM 2728 C C . LYS A 1 172 ? 8.22098 28.68057 2.75566 1.000 36.06013 171 LYS A C 1
ATOM 2729 O O . LYS A 1 172 ? 7.47502 29.14460 1.88847 1.000 39.98983 171 LYS A O 1
ATOM 2748 N N . THR A 1 173 ? 8.90512 29.45781 3.59560 1.000 37.90445 172 THR A N 1
ATOM 2749 C CA . THR A 1 173 ? 8.65548 30.89122 3.62606 1.000 41.64329 172 THR A CA 1
ATOM 2750 C C . THR A 1 173 ? 9.23113 31.57100 2.39816 1.000 44.15804 172 THR A C 1
ATOM 2751 O O . THR A 1 173 ? 8.59557 32.45594 1.81215 1.000 46.33822 172 THR A O 1
ATOM 2762 N N . LYS A 1 174 ? 10.42207 31.15966 1.98080 1.000 35.45032 173 LYS A N 1
ATOM 2763 C CA . LYS A 1 174 ? 11.06323 31.83088 0.86277 1.000 43.25888 173 LYS A CA 1
ATOM 2764 C C . LYS A 1 174 ? 10.31625 31.58996 -0.44205 1.000 43.55420 173 LYS A C 1
ATOM 2765 O O . LYS A 1 174 ? 10.22457 32.49005 -1.27914 1.000 42.77803 173 LYS A O 1
ATOM 2784 N N . LEU A 1 175 ? 9.78393 30.38755 -0.64380 1.000 39.95608 174 LEU A N 1
ATOM 2785 C CA . LEU A 1 175 ? 9.15593 30.02682 -1.90595 1.000 36.19800 174 LEU A CA 1
ATOM 2786 C C . LEU A 1 175 ? 7.63521 30.02077 -1.86514 1.000 37.81657 174 LEU A C 1
ATOM 2787 O O . LEU A 1 175 ? 7.00521 29.93214 -2.92711 1.000 40.74157 174 LEU A O 1
ATOM 2803 N N . GLY A 1 176 ? 7.03764 30.06935 -0.68591 1.000 34.35569 175 GLY A N 1
ATOM 2804 C CA . GLY A 1 176 ? 5.59591 29.96104 -0.60087 1.000 40.26454 175 GLY A CA 1
ATOM 2805 C C . GLY A 1 176 ? 5.08905 28.58317 -0.92472 1.000 40.50395 175 GLY A C 1
ATOM 2806 O O . GLY A 1 176 ? 3.97786 28.44557 -1.44973 1.000 44.49727 175 GLY A O 1
ATOM 2810 N N . VAL A 1 177 ? 5.90614 27.55437 -0.69617 1.000 35.42726 176 VAL A N 1
ATOM 2811 C CA . VAL A 1 177 ? 5.49863 26.17501 -0.92265 1.000 32.26393 176 VAL A CA 1
ATOM 2812 C C . VAL A 1 177 ? 4.93421 25.59644 0.36386 1.000 31.68156 176 VAL A C 1
ATOM 2813 O O . VAL A 1 177 ? 5.07226 26.19318 1.43516 1.000 34.86753 176 VAL A O 1
ATOM 2826 N N . SER A 1 178 ? 4.30204 24.42972 0.26462 1.000 31.19640 177 SER A N 1
ATOM 2827 C CA . SER A 1 178 ? 3.87421 23.72366 1.45899 1.000 29.45837 177 SER A CA 1
ATOM 2828 C C . SER A 1 178 ? 5.07692 23.09892 2.15916 1.000 29.72203 177 SER A C 1
ATOM 2829 O O . SER A 1 178 ? 6.14531 22.92686 1.57705 1.000 27.38936 177 SER A O 1
ATOM 2837 N N . LEU A 1 179 ? 4.85276 22.65006 3.39019 1.000 26.61992 178 LEU A N 1
ATOM 2838 C CA . LEU A 1 179 ? 5.91602 21.95461 4.11324 1.000 27.35080 178 LEU A CA 1
ATOM 2839 C C . LEU A 1 179 ? 6.3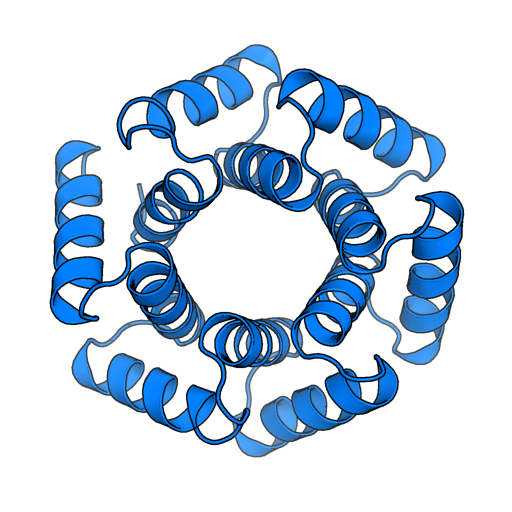1169 20.65472 3.42158 1.000 22.35031 178 LEU A C 1
ATOM 2840 O O . LEU A 1 179 ? 7.49882 20.31531 3.35341 1.000 26.39833 178 LEU A O 1
ATOM 2856 N N . LEU A 1 180 ? 5.33938 19.89021 2.93577 1.000 22.90032 179 LEU A N 1
ATOM 2857 C CA . LEU A 1 180 ? 5.68290 18.66613 2.21398 1.000 23.78530 179 LEU A CA 1
ATOM 2858 C C . LEU A 1 180 ? 6.44801 18.98339 0.92820 1.000 24.62665 179 LEU A C 1
ATOM 2859 O O . LEU A 1 180 ? 7.40051 18.27386 0.56829 1.000 23.34313 179 LEU A O 1
ATOM 2875 N N . GLN A 1 181 ? 6.07226 20.04913 0.21720 1.000 21.89088 180 GLN A N 1
ATOM 2876 C CA . GLN A 1 181 ? 6.84518 20.43143 -0.96391 1.000 22.85789 180 GLN A CA 1
ATOM 2877 C C . GLN A 1 181 ? 8.27420 20.81694 -0.60051 1.000 22.02063 180 GLN A C 1
ATOM 2878 O O . GLN A 1 181 ? 9.22205 20.47354 -1.33236 1.000 22.97680 180 GLN A O 1
ATOM 2892 N N . ALA A 1 182 ? 8.44295 21.57659 0.48656 1.000 25.59349 181 ALA A N 1
ATOM 2893 C CA . ALA A 1 182 ? 9.78655 21.98487 0.90528 1.000 24.16164 181 ALA A CA 1
ATOM 2894 C C . ALA A 1 182 ? 10.62462 20.76286 1.25184 1.000 22.32886 181 ALA A C 1
ATOM 2895 O O . ALA A 1 182 ? 11.76948 20.65119 0.79979 1.000 24.91088 181 ALA A O 1
ATOM 2902 N N . ALA A 1 183 ? 10.05493 19.81311 2.01335 1.000 23.73972 182 ALA A N 1
ATOM 2903 C CA . ALA A 1 183 ? 10.77232 18.57527 2.34384 1.000 26.89866 182 ALA A CA 1
ATOM 2904 C C . ALA A 1 183 ? 11.18957 17.84389 1.08078 1.000 23.12548 182 ALA A C 1
ATOM 2905 O O . ALA A 1 183 ? 12.33231 17.40868 0.92139 1.000 22.07839 182 ALA A O 1
ATOM 2912 N N . ALA A 1 184 ? 10.24798 17.70713 0.14983 1.000 21.23490 183 ALA A N 1
ATOM 2913 C CA . ALA A 1 184 ? 10.49956 16.95993 -1.06904 1.000 20.85777 183 ALA A CA 1
ATOM 2914 C C . ALA A 1 184 ? 11.55614 17.63927 -1.95710 1.000 20.22520 183 ALA A C 1
ATOM 2915 O O . ALA A 1 184 ? 12.38201 16.96229 -2.56566 1.000 21.76036 183 ALA A O 1
ATOM 2922 N N . ILE A 1 185 ? 11.57286 18.96978 -2.00411 1.000 23.27420 184 ILE A N 1
ATOM 2923 C CA . ILE A 1 185 ? 12.60277 19.67381 -2.76983 1.000 21.62716 184 ILE A CA 1
ATOM 2924 C C . ILE A 1 185 ? 13.98375 19.43196 -2.15821 1.000 21.38332 184 ILE A C 1
ATOM 2925 O O . ILE A 1 185 ? 14.98513 19.29005 -2.87455 1.000 20.89457 184 ILE A O 1
ATOM 2941 N N . LEU A 1 186 ? 14.06122 19.48386 -0.83552 1.000 21.16819 185 LEU A N 1
ATOM 2942 C CA . LEU A 1 186 ? 15.32269 19.22315 -0.13754 1.000 20.98899 185 LEU A CA 1
ATOM 2943 C C . LEU A 1 186 ? 15.80965 17.81023 -0.42300 1.000 23.06661 185 LEU A C 1
ATOM 2944 O O . LEU A 1 186 ? 16.99375 17.59640 -0.73004 1.000 21.91673 185 LEU A O 1
ATOM 2960 N N . ILE A 1 187 ? 14.90937 16.82739 -0.30566 1.000 20.59906 186 ILE A N 1
ATOM 2961 C CA . ILE A 1 187 ? 15.23704 15.45577 -0.69368 1.000 22.85850 186 ILE A CA 1
ATOM 2962 C C . ILE A 1 187 ? 15.72229 15.41004 -2.13284 1.000 23.59387 186 ILE A C 1
ATOM 2963 O O . ILE A 1 187 ? 16.69972 14.72851 -2.45243 1.000 23.11671 186 ILE A O 1
ATOM 2979 N N . LEU A 1 188 ? 15.01386 16.09293 -3.04046 1.000 19.55446 187 LEU A N 1
ATOM 2980 C CA . LEU A 1 188 ? 15.39928 16.06014 -4.44787 1.000 21.48710 187 LEU A CA 1
ATOM 2981 C C . LEU A 1 188 ? 16.80109 16.61628 -4.65568 1.000 22.63632 187 LEU A C 1
ATOM 2982 O O . LEU A 1 188 ? 17.62017 16.01654 -5.36265 1.000 22.11148 187 LEU A O 1
ATOM 2998 N N . ALA A 1 189 ? 17.08688 17.77321 -4.05935 1.000 21.81191 188 ALA A N 1
ATOM 2999 C CA . ALA A 1 189 ? 18.42140 18.35569 -4.19044 1.000 21.65285 188 ALA A CA 1
ATOM 3000 C C . ALA A 1 189 ? 19.49368 17.39699 -3.68446 1.000 24.45884 188 ALA A C 1
ATOM 3001 O O . ALA A 1 189 ? 20.53088 17.23257 -4.32029 1.000 23.91500 188 ALA A O 1
ATOM 3008 N N . ALA A 1 190 ? 19.22032 16.69111 -2.58712 1.000 19.66629 189 ALA A N 1
ATOM 3009 C CA . ALA A 1 190 ? 20.18711 1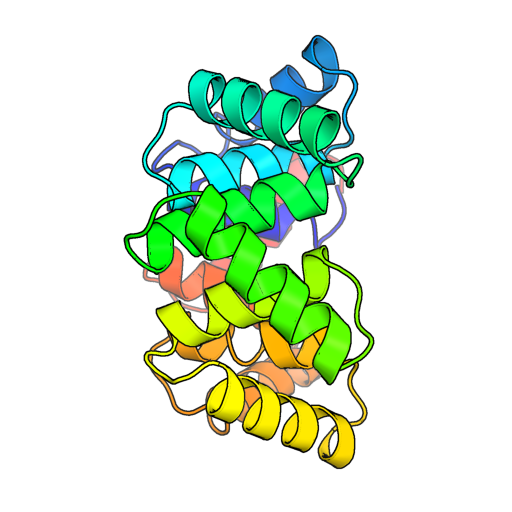5.69320 -2.12863 1.000 22.35394 189 ALA A CA 1
ATOM 3010 C C . ALA A 1 190 ? 20.34580 14.55000 -3.12420 1.000 22.43486 189 ALA A C 1
ATOM 3011 O O . ALA A 1 190 ? 21.46113 14.11212 -3.42637 1.000 23.75275 189 ALA A O 1
ATOM 3018 N N . ARG A 1 191 ? 19.23988 13.99162 -3.59226 1.000 24.79574 190 ARG A N 1
ATOM 3019 C CA . ARG A 1 191 ? 19.35492 12.86123 -4.50391 1.000 25.41115 190 ARG A CA 1
ATOM 3020 C C . ARG A 1 191 ? 19.95659 13.24162 -5.85372 1.000 23.52965 190 ARG A C 1
ATOM 3021 O O . ARG A 1 191 ? 20.50756 12.36976 -6.53725 1.000 26.77761 190 ARG A O 1
ATOM 3042 N N . LEU A 1 192 ? 19.87964 14.50137 -6.22943 1.000 21.99278 191 LEU A N 1
ATOM 3043 C CA . LEU A 1 192 ? 20.55137 14.98888 -7.42446 1.000 22.35450 191 LEU A CA 1
ATOM 3044 C C . LEU A 1 192 ? 21.97244 15.48419 -7.17522 1.000 23.47127 191 LEU A C 1
ATOM 3045 O O . LEU A 1 192 ? 22.67785 15.76799 -8.15102 1.000 23.62393 191 LEU A O 1
ATOM 3061 N N . GLY A 1 193 ? 22.42860 15.56513 -5.92983 1.000 22.05725 192 GLY A N 1
ATOM 3062 C CA . GLY A 1 193 ? 23.75488 16.10062 -5.63927 1.000 22.28927 192 GLY A CA 1
ATOM 3063 C C . GLY A 1 193 ? 23.91014 17.55271 -6.02711 1.000 23.30615 192 GLY A C 1
ATOM 3064 O O . GLY A 1 193 ? 24.97527 17.95536 -6.51257 1.000 22.08497 192 GLY A O 1
ATOM 3068 N N . THR A 1 194 ? 22.90114 18.37117 -5.77246 1.000 22.42446 193 THR A N 1
ATOM 3069 C CA . THR A 1 194 ? 22.90276 19.71436 -6.31191 1.000 20.85246 193 THR A CA 1
ATOM 3070 C C . THR A 1 194 ? 22.29475 20.67799 -5.29347 1.000 24.67189 193 THR A C 1
ATOM 3071 O O . THR A 1 194 ? 21.97192 20.30078 -4.15648 1.000 23.39257 193 THR A O 1
ATOM 3082 N N . THR A 1 195 ? 22.22618 21.95649 -5.68765 1.000 19.82569 194 THR A N 1
ATOM 3083 C CA . THR A 1 195 ? 21.66525 23.01562 -4.87388 1.000 23.84678 194 THR A CA 1
ATOM 3084 C C . THR A 1 195 ? 20.15684 22.89621 -4.86134 1.000 23.54296 194 THR A C 1
ATOM 3085 O O . THR A 1 195 ? 19.54233 22.36059 -5.78682 1.000 24.14621 194 THR A O 1
ATOM 3096 N N . VAL A 1 196 ? 19.56151 23.49147 -3.83885 1.000 24.66965 195 VAL A N 1
ATOM 3097 C CA . VAL A 1 196 ? 18.11315 23.59378 -3.79390 1.000 25.55986 195 VAL A CA 1
ATOM 3098 C C . VAL A 1 196 ? 17.60239 24.41775 -4.96751 1.000 25.38070 195 VAL A C 1
ATOM 3099 O O . VAL A 1 196 ? 16.57422 24.09597 -5.56838 1.000 24.56491 195 VAL A O 1
ATOM 3112 N N . GLU A 1 197 ? 18.31975 25.48814 -5.31977 1.000 23.95838 196 GLU A N 1
ATOM 3113 C CA . GLU A 1 197 ? 17.91896 26.31542 -6.45547 1.000 25.28260 196 GLU A CA 1
ATOM 3114 C C . GLU A 1 197 ? 17.78885 25.48992 -7.73850 1.000 28.30543 196 GLU A C 1
ATOM 3115 O O . GLU A 1 197 ? 16.81760 25.63358 -8.49879 1.000 26.96379 196 GLU A O 1
ATOM 3127 N N . GLU A 1 198 ? 18.76120 24.61704 -8.00739 1.000 26.29942 197 GLU A N 1
ATOM 3128 C CA . GLU A 1 198 ? 18.72392 23.78331 -9.19675 1.000 28.18802 197 GLU A CA 1
ATOM 3129 C C . GLU A 1 198 ? 17.57003 22.79005 -9.14191 1.000 24.77469 197 GLU A C 1
ATOM 3130 O O . GLU A 1 198 ? 16.89705 22.55646 -10.15287 1.000 25.90248 197 GLU A O 1
ATOM 3142 N N . ALA A 1 199 ? 17.35492 22.18580 -7.96492 1.000 24.05241 198 ALA A N 1
ATOM 3143 C CA . ALA A 1 199 ? 16.23220 21.26452 -7.78091 1.000 25.19907 198 ALA A CA 1
ATOM 3144 C C . ALA A 1 199 ? 14.90644 21.94087 -8.10464 1.000 26.21412 198 ALA A C 1
ATOM 3145 O O . ALA A 1 199 ? 14.06968 21.38440 -8.82316 1.000 27.54073 198 ALA A O 1
ATOM 3152 N N . VAL A 1 200 ? 14.66301 23.09922 -7.50305 1.000 25.48723 199 VAL A N 1
ATOM 3153 C CA . VAL A 1 200 ? 13.44772 23.86436 -7.79255 1.000 27.20611 199 VAL A CA 1
ATOM 3154 C C . VAL A 1 200 ? 13.32680 24.14797 -9.27931 1.000 32.23832 199 VAL A C 1
ATOM 3155 O O . VAL A 1 200 ? 12.27574 23.91744 -9.89525 1.000 28.36786 199 VAL A O 1
ATOM 3168 N N . LYS A 1 201 ? 14.39010 24.68453 -9.87226 1.000 28.58127 200 LYS A N 1
ATOM 3169 C CA . LYS A 1 201 ? 14.36563 24.98755 -11.29755 1.000 26.18423 200 LYS A CA 1
ATOM 3170 C C . LYS A 1 201 ? 13.94481 23.77663 -12.12410 1.000 30.54867 200 LYS A C 1
ATOM 3171 O O . LYS A 1 201 ? 13.10853 23.88756 -13.02739 1.000 30.12841 200 LYS A O 1
ATOM 3190 N N . ARG A 1 202 ? 14.51052 22.60445 -11.82927 1.000 27.55015 201 ARG A N 1
ATOM 3191 C CA . ARG A 1 202 ? 14.16013 21.41084 -12.58661 1.000 27.27064 201 ARG A CA 1
ATOM 3192 C C . ARG A 1 202 ? 12.69922 21.01911 -12.38543 1.000 26.74058 201 ARG A C 1
ATOM 3193 O O . ARG A 1 202 ? 12.03664 20.60189 -13.34088 1.000 28.35385 201 ARG A O 1
ATOM 3214 N N . ALA A 1 203 ? 12.18974 21.11770 -11.15848 1.000 26.82883 202 ALA A N 1
ATOM 3215 C CA . ALA A 1 203 ? 10.79336 20.74763 -10.92731 1.000 31.58373 202 ALA A CA 1
ATOM 3216 C C . ALA A 1 203 ? 9.85201 21.64109 -11.73114 1.000 31.18045 202 ALA A C 1
ATOM 3217 O O . ALA A 1 203 ? 8.89125 21.15456 -12.34385 1.000 30.29736 202 ALA A O 1
ATOM 3224 N N . LEU A 1 204 ? 10.12096 22.94889 -11.73927 1.000 31.16732 203 LEU A N 1
ATOM 3225 C CA . LEU A 1 204 ? 9.27501 23.88648 -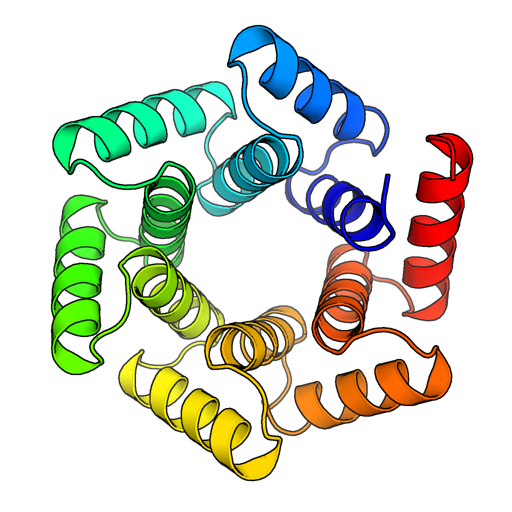12.47521 1.000 37.62977 203 LEU A CA 1
ATOM 3226 C C . LEU A 1 204 ? 9.38014 23.66503 -13.97860 1.000 38.25125 203 LEU A C 1
ATOM 3227 O O . LEU A 1 204 ? 8.36468 23.67897 -14.68590 1.000 35.85907 203 LEU A O 1
ATOM 3243 N N . LYS A 1 205 ? 10.57997 23.39682 -14.48834 1.000 34.66815 204 LYS A N 1
ATOM 3244 C CA . LYS A 1 205 ? 10.70329 23.13120 -15.91435 1.000 34.87891 204 LYS A CA 1
ATOM 3245 C C . LYS A 1 205 ? 9.96839 21.85882 -16.30650 1.000 40.18421 204 LYS A C 1
ATOM 3246 O O . LYS A 1 205 ? 9.33935 21.79853 -17.36714 1.000 36.31100 204 LYS A O 1
ATOM 3265 N N . LEU A 1 206 ? 10.05099 20.81480 -15.47367 1.000 33.06705 205 LEU A N 1
ATOM 3266 C CA . LEU A 1 206 ? 9.35257 19.58778 -15.82279 1.000 34.83821 205 LEU A CA 1
ATOM 3267 C C . LEU A 1 206 ? 7.85420 19.83574 -15.83644 1.000 35.18391 205 LEU A C 1
ATOM 3268 O O . LEU A 1 206 ? 7.13744 19.33773 -16.71334 1.000 32.61380 205 LEU A O 1
ATOM 3284 N N . LYS A 1 207 ? 7.36666 20.59553 -14.85487 1.000 32.30252 206 LYS A N 1
ATOM 3285 C CA . LYS A 1 207 ? 5.93788 20.87513 -14.78315 1.000 37.61935 206 LYS A CA 1
ATOM 3286 C C . LYS A 1 207 ? 5.47864 21.60298 -16.03963 1.000 39.82518 206 LYS A C 1
ATOM 3287 O O . LYS A 1 207 ? 4.45706 21.24282 -16.63833 1.000 36.14032 206 LYS A O 1
ATOM 3306 N N . THR A 1 208 ? 6.24242 22.60746 -16.47414 1.000 33.09246 207 THR A N 1
ATOM 3307 C CA . THR A 1 208 ? 5.89338 23.32400 -17.70261 1.000 35.69941 207 THR A CA 1
ATOM 3308 C C . THR A 1 208 ? 5.92262 22.39178 -18.90896 1.000 39.91013 207 THR A C 1
ATOM 3309 O O . THR A 1 208 ? 5.00215 22.40753 -19.74246 1.000 36.96477 207 THR A O 1
ATOM 3320 N N . LYS A 1 209 ? 6.96824 21.56771 -19.02123 1.000 33.18031 208 LYS A N 1
ATOM 3321 C CA . LYS A 1 209 ? 7.06866 20.63553 -20.13382 1.000 38.54992 208 LYS A CA 1
ATOM 3322 C C . LYS A 1 209 ? 5.89260 19.66583 -20.16100 1.000 41.98325 208 LYS A C 1
ATOM 3323 O O . LYS A 1 209 ? 5.49116 19.20722 -21.23515 1.000 41.07610 208 LYS A O 1
ATOM 3342 N N . LEU A 1 210 ? 5.31065 19.35363 -19.00978 1.000 37.12210 209 LEU A N 1
ATOM 3343 C CA . LEU A 1 210 ? 4.23503 18.37778 -18.93814 1.000 35.66279 209 LEU A CA 1
ATOM 3344 C C . LEU A 1 210 ? 2.85398 19.01953 -18.99292 1.000 38.70232 209 LEU A C 1
ATOM 3345 O O . LEU A 1 210 ? 1.85558 18.31768 -18.81936 1.000 40.17621 209 LEU A O 1
ATOM 3361 N N . GLY A 1 211 ? 2.76966 20.32977 -19.18248 1.000 42.05177 210 GLY A N 1
ATOM 3362 C CA . GLY A 1 211 ? 1.48767 20.99652 -19.34476 1.000 48.74717 210 GLY A CA 1
ATOM 3363 C C . GLY A 1 211 ? 1.21281 22.13845 -18.38730 1.000 53.37657 210 GLY A C 1
ATOM 3364 O O . GLY A 1 211 ? 0.25929 22.89608 -18.62288 1.000 56.33018 210 GLY A O 1
ATOM 3368 N N . GLY A 1 212 ? 1.98545 22.30009 -17.31423 1.000 53.57355 211 GLY A N 1
ATOM 3369 C CA . GLY A 1 212 ? 1.76670 23.37703 -16.35985 1.000 51.91585 211 GLY A CA 1
ATOM 3370 C C . GLY A 1 212 ? 1.06873 22.91794 -15.09420 1.000 54.25997 211 GLY A C 1
ATOM 3371 O O . GLY A 1 212 ? 0.34933 21.91922 -15.11907 1.000 53.62667 211 GLY A O 1
#

B-factor: mean 34.48, std 12.74, range [17.24, 99.14]